Protein AF-A0A0F8YQ35-F1 (afdb_monomer_lite)

Foldseek 3Di:
DDDPDPDPCVPDPDDPVVCPPPPDPPPCQAPEDEDELVVVPPPPPLLVVLQVQAQCRSVVHDHEYEYEPPLVVCVVPVDDDDLVSSLSSVVSNVHDPRYAYEFNFNADEPPDDPVVQLVRLLVQLVSLVVSCVVCVVRNLRYAGEQDDLALVSRVSNCPNDDQRQEHEHDNLLCVPPPPCVVSNVSVLVSVLVVCVVDVSCVSHAYAYEAQDQLASVVVCVVSVHDHYDHPVVVVLVQQCWDGDRVDGIHHPDPDFDDDPPDGDHPPPVVD

InterPro domains:
  IPR036511 Queuine tRNA-ribosyltransferase-like [G3DSA:3.20.20.105] (16-268)
  IPR036511 Queuine tRNA-ribosyltransferase-like [SSF51713] (23-249)

Radius of gyration: 20.24 Å; chains: 1; bounding box: 56×45×51 Å

Secondary structure (DSSP, 8-state):
-------GGGTS---TTGGGS-S----GGGS-EEEEGGGTTT-HHHHHHHHHHHHHHHHT--S-EEEE--HHHHHHH-----HHHHHHHHHHHT--TT-EEEP---PPPTTS-HHHHHHHHHHHHHHHHHHHHH-TTTGGGEE-EE--SSHHHHHHHHTT--S-SEEEE--GGGGGSTT-HHHHHHHHHHHHHHHHH-GGGGG-EEEETT--SHHHHHHHHHTT--EE--SHHHHHHHTTEEE-TTS-EEE----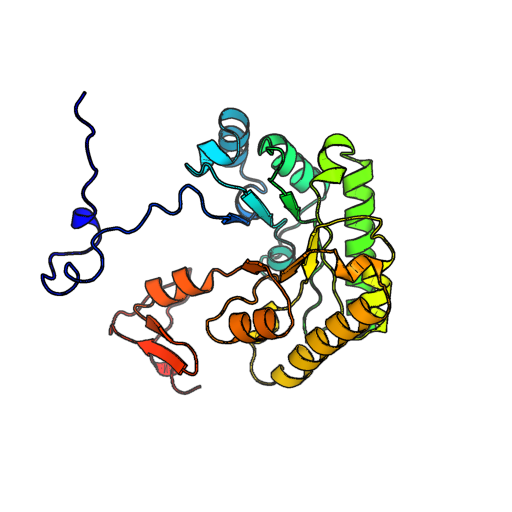--EETTEE--GGGTT-

Structure (mmCIF, N/CA/C/O backbone):
data_AF-A0A0F8YQ35-F1
#
_entry.id   AF-A0A0F8YQ35-F1
#
loop_
_atom_site.group_PDB
_atom_site.id
_atom_site.type_symbol
_atom_site.label_atom_id
_atom_site.label_alt_id
_atom_site.label_comp_id
_atom_site.label_asym_id
_atom_site.label_entity_id
_atom_site.label_seq_id
_atom_site.pdbx_PDB_ins_code
_atom_site.Cartn_x
_atom_site.Cartn_y
_atom_site.Cartn_z
_atom_site.occupancy
_atom_site.B_iso_or_equiv
_atom_site.auth_seq_id
_atom_site.auth_comp_id
_atom_site.auth_asym_id
_atom_site.auth_atom_id
_atom_site.pdbx_PDB_model_num
ATOM 1 N N . MET A 1 1 ? -38.154 -23.517 0.811 1.00 36.31 1 MET A N 1
ATOM 2 C CA . MET A 1 1 ? -36.699 -23.561 0.563 1.00 36.31 1 MET A CA 1
ATOM 3 C C . MET A 1 1 ? -36.480 -23.986 -0.875 1.00 36.31 1 MET A C 1
ATOM 5 O O . MET A 1 1 ? -36.621 -25.159 -1.178 1.00 36.31 1 MET A O 1
ATOM 9 N N . VAL A 1 2 ? -36.238 -23.019 -1.758 1.00 27.52 2 VAL A N 1
ATOM 10 C CA . VAL A 1 2 ? -35.756 -23.240 -3.126 1.00 27.52 2 VAL A CA 1
ATOM 11 C C . VAL A 1 2 ? -34.751 -22.117 -3.357 1.00 27.52 2 VAL A C 1
ATOM 13 O O . VAL A 1 2 ? -35.142 -20.958 -3.465 1.00 27.52 2 VAL A O 1
ATOM 16 N N . GLU A 1 3 ? -33.461 -22.439 -3.307 1.00 32.38 3 GLU A N 1
ATOM 17 C CA . GLU A 1 3 ? -32.400 -21.499 -3.667 1.00 32.38 3 GLU A CA 1
ATOM 18 C C . GLU A 1 3 ? -32.444 -21.275 -5.178 1.00 32.38 3 GLU A C 1
ATOM 20 O O . GLU A 1 3 ? -32.204 -22.181 -5.979 1.00 32.38 3 GLU A O 1
ATOM 25 N N . SER A 1 4 ? -32.782 -20.050 -5.576 1.00 33.59 4 SER A N 1
ATOM 26 C CA . SER A 1 4 ? -32.651 -19.593 -6.951 1.00 33.59 4 SER A CA 1
ATOM 27 C C . SER A 1 4 ? -31.165 -19.416 -7.267 1.00 33.59 4 SER A C 1
ATOM 29 O O . SER A 1 4 ? -30.566 -18.387 -6.950 1.00 33.59 4 SER A O 1
ATOM 31 N N . SER A 1 5 ? -30.564 -20.431 -7.883 1.00 34.97 5 SER A N 1
ATOM 32 C CA . SER A 1 5 ? -29.270 -20.295 -8.545 1.00 34.97 5 SER A CA 1
ATOM 33 C C . SER A 1 5 ? -29.429 -19.369 -9.751 1.00 34.97 5 SER A C 1
ATOM 35 O O . SER A 1 5 ? -30.051 -19.712 -10.757 1.00 34.97 5 SER A O 1
ATOM 37 N N . THR A 1 6 ? -28.888 -18.159 -9.653 1.00 36.19 6 THR A N 1
ATOM 38 C CA . THR A 1 6 ? -28.752 -17.267 -10.805 1.00 36.19 6 THR A CA 1
ATOM 39 C C . THR A 1 6 ? -27.760 -17.919 -11.769 1.00 36.19 6 THR A C 1
ATOM 41 O O . THR A 1 6 ? -26.567 -18.022 -11.479 1.00 36.19 6 THR A O 1
ATOM 44 N N . ARG A 1 7 ? -28.266 -18.451 -12.885 1.00 37.53 7 ARG A N 1
ATOM 45 C CA . ARG A 1 7 ? -27.468 -19.157 -13.893 1.00 37.53 7 ARG A CA 1
ATOM 46 C C . ARG A 1 7 ? -26.511 -18.176 -14.577 1.00 37.53 7 ARG A C 1
ATOM 48 O O . ARG A 1 7 ? -26.931 -17.198 -15.181 1.00 37.53 7 ARG A O 1
ATOM 55 N N . ILE A 1 8 ? -25.219 -18.500 -14.551 1.00 36.81 8 ILE A N 1
ATOM 56 C CA . ILE A 1 8 ? -24.120 -17.805 -15.256 1.00 36.81 8 ILE A CA 1
ATOM 57 C C . ILE A 1 8 ? -24.295 -17.791 -16.796 1.00 36.81 8 ILE A C 1
ATOM 59 O O . ILE A 1 8 ? -23.567 -17.091 -17.500 1.00 36.81 8 ILE A O 1
ATOM 63 N N . SER A 1 9 ? -25.298 -18.496 -17.330 1.00 32.56 9 SER A N 1
ATOM 64 C CA . SER A 1 9 ? -25.619 -18.545 -18.762 1.00 32.56 9 SER A CA 1
ATOM 65 C C . SER A 1 9 ? -26.003 -17.192 -19.376 1.00 32.56 9 SER A C 1
ATOM 67 O O . SER A 1 9 ? -25.986 -17.063 -20.592 1.00 32.56 9 SER A O 1
ATOM 69 N N . GLU A 1 10 ? -26.319 -16.168 -18.577 1.00 36.50 10 GLU A N 1
ATOM 70 C CA . GLU A 1 10 ? -26.652 -14.835 -19.108 1.00 36.50 10 GLU A CA 1
ATOM 71 C C . GLU A 1 10 ? -25.421 -13.974 -19.460 1.00 36.50 10 GLU A C 1
ATOM 73 O O . GLU A 1 10 ? -25.563 -12.962 -20.144 1.00 36.50 10 GLU A O 1
ATOM 78 N N . VAL A 1 11 ? -24.204 -14.363 -19.049 1.00 39.34 11 VAL A N 1
ATOM 79 C CA . VAL A 1 11 ? -22.980 -13.555 -19.271 1.00 39.34 11 VAL A CA 1
ATOM 80 C C . VAL A 1 11 ? -22.048 -14.153 -20.331 1.00 39.34 11 VAL A C 1
ATOM 82 O O . VAL A 1 11 ? -21.336 -13.418 -21.017 1.00 39.34 11 VAL A O 1
ATOM 85 N N . PHE A 1 12 ? -22.062 -15.472 -20.519 1.00 33.00 12 PHE A N 1
ATOM 86 C CA . PHE A 1 12 ? -21.185 -16.165 -21.462 1.00 33.00 12 PHE A CA 1
ATOM 87 C C . PHE A 1 12 ? -22.032 -17.083 -22.340 1.00 33.00 12 PHE A C 1
ATOM 89 O O . PHE A 1 12 ? -22.467 -18.137 -21.890 1.00 33.00 12 PHE A O 1
ATOM 96 N N . GLY A 1 13 ? -22.300 -16.636 -23.571 1.00 31.80 13 GLY A N 1
ATOM 97 C CA . GLY A 1 13 ? -23.128 -17.358 -24.536 1.00 31.80 13 GLY A CA 1
ATOM 98 C C . GLY A 1 13 ? -22.705 -18.816 -24.730 1.00 31.80 13 GLY A C 1
ATOM 99 O O . GLY A 1 13 ? -21.531 -19.163 -24.580 1.00 31.80 13 GLY A O 1
ATOM 100 N N . ASP A 1 14 ? -23.694 -19.643 -25.065 1.00 32.44 14 ASP A N 1
ATOM 101 C CA . ASP A 1 14 ? -23.619 -21.098 -25.169 1.00 32.44 14 ASP A CA 1
ATOM 102 C C . ASP A 1 14 ? -22.479 -21.572 -26.080 1.00 32.44 14 ASP A C 1
ATOM 104 O O . ASP A 1 14 ? -22.628 -21.700 -27.294 1.00 32.44 14 ASP A O 1
ATOM 108 N N . ASN A 1 15 ? -21.325 -21.877 -25.487 1.00 35.41 15 ASN A N 1
ATOM 109 C CA . ASN A 1 15 ? -20.258 -22.599 -26.164 1.00 35.41 15 ASN A CA 1
ATOM 110 C C . ASN A 1 15 ? -19.997 -23.897 -25.396 1.00 35.41 15 ASN A C 1
ATOM 112 O O . ASN A 1 15 ? -19.392 -23.911 -24.326 1.00 35.41 15 ASN A O 1
ATOM 116 N N . LEU A 1 16 ? -20.505 -25.008 -25.934 1.00 33.66 16 LEU A N 1
ATOM 117 C CA . LEU A 1 16 ? -20.556 -26.328 -25.286 1.00 33.66 16 LEU A CA 1
ATOM 118 C C . LEU A 1 16 ? -19.176 -26.914 -24.916 1.00 33.66 16 LEU A C 1
ATOM 120 O O . LEU A 1 16 ? -19.104 -27.894 -24.175 1.00 33.66 16 LEU A O 1
ATOM 124 N N . THR A 1 17 ? -18.076 -26.315 -25.377 1.00 35.06 17 THR A N 1
ATOM 125 C CA . THR A 1 17 ? -16.700 -26.733 -25.071 1.00 35.06 17 THR A CA 1
ATOM 126 C C . THR A 1 17 ? -16.115 -26.109 -23.797 1.00 35.06 17 THR A C 1
ATOM 128 O O . THR A 1 17 ? -15.206 -26.707 -23.219 1.00 35.06 17 THR A O 1
ATOM 131 N N . SER A 1 18 ? -16.639 -24.985 -23.285 1.00 35.59 18 SER A N 1
ATOM 132 C CA . SER A 1 18 ? -16.136 -24.345 -22.049 1.00 35.59 18 SER A CA 1
ATOM 133 C C . SER A 1 18 ? -16.658 -25.002 -20.760 1.00 35.59 18 SER A C 1
ATOM 135 O O . SER A 1 18 ? -15.998 -24.960 -19.722 1.00 35.59 18 SER A O 1
ATOM 137 N N . ASN A 1 19 ? -17.797 -25.697 -20.834 1.00 34.75 19 ASN A N 1
ATOM 138 C CA . ASN A 1 19 ? -18.482 -26.293 -19.679 1.00 34.75 19 ASN A CA 1
ATOM 139 C C . ASN A 1 19 ? -17.860 -27.608 -19.160 1.00 34.75 19 ASN A C 1
ATOM 141 O O . ASN A 1 19 ? -18.350 -28.180 -18.184 1.00 34.75 19 ASN A O 1
ATOM 145 N N . ARG A 1 20 ? -16.788 -28.124 -19.784 1.00 34.91 20 ARG A N 1
ATOM 146 C CA . ARG A 1 20 ? -16.112 -29.353 -19.318 1.00 34.91 20 ARG A CA 1
ATOM 147 C C . ARG A 1 20 ? -15.052 -29.125 -18.238 1.00 34.91 20 ARG A C 1
ATOM 149 O O . ARG A 1 20 ? -14.807 -30.056 -17.478 1.00 34.91 20 ARG A O 1
ATOM 156 N N . PHE A 1 21 ? -14.471 -27.928 -18.132 1.00 37.25 21 PHE A N 1
ATOM 157 C CA . PHE A 1 21 ? -13.338 -27.658 -17.226 1.00 37.25 21 PHE A CA 1
ATOM 158 C C . PHE A 1 21 ? -13.683 -26.814 -15.998 1.00 37.25 21 PHE A C 1
ATOM 160 O O . PHE A 1 21 ? -12.846 -26.629 -15.121 1.00 37.25 21 PHE A O 1
ATOM 167 N N . ILE A 1 22 ? -14.911 -26.312 -15.914 1.00 42.69 22 ILE A N 1
ATOM 168 C CA . ILE A 1 22 ? -15.323 -25.375 -14.875 1.00 42.69 22 ILE A CA 1
ATOM 169 C C . ILE A 1 22 ? -16.643 -25.879 -14.294 1.00 42.69 22 ILE A C 1
ATOM 171 O O . ILE A 1 22 ? -17.713 -25.376 -14.619 1.00 42.69 22 ILE A O 1
ATOM 175 N N . LYS A 1 23 ? 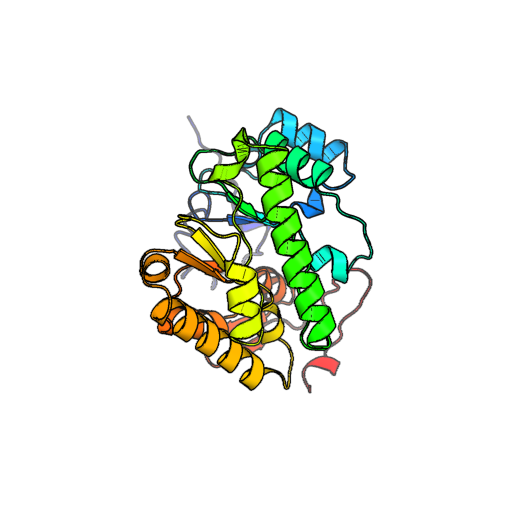-16.582 -26.950 -13.500 1.00 35.41 23 LYS A N 1
ATOM 176 C CA . LYS A 1 23 ? -17.780 -27.484 -12.835 1.00 35.41 23 LYS A CA 1
ATOM 177 C C . LYS A 1 23 ? -18.008 -26.900 -11.445 1.00 35.41 23 LYS A C 1
ATOM 179 O O . LYS A 1 23 ? -19.154 -26.824 -11.038 1.00 35.41 23 LYS A O 1
ATOM 184 N N . ASP A 1 24 ? -16.967 -26.359 -10.813 1.00 40.12 24 ASP A N 1
ATOM 185 C CA . ASP A 1 24 ? -17.058 -25.736 -9.494 1.00 40.12 24 ASP A CA 1
ATOM 186 C C . ASP A 1 24 ? -16.118 -24.522 -9.404 1.00 40.12 24 ASP A C 1
ATOM 188 O O . ASP A 1 24 ? -15.032 -24.600 -8.825 1.00 40.12 24 ASP A O 1
ATOM 192 N N . ILE A 1 25 ? -16.503 -23.366 -9.971 1.00 44.50 25 ILE A N 1
ATOM 193 C CA . ILE A 1 25 ? -15.889 -22.108 -9.509 1.00 44.50 25 ILE A CA 1
ATOM 194 C C . ILE A 1 25 ? -16.401 -21.918 -8.093 1.00 44.50 25 ILE A C 1
ATOM 196 O O . ILE A 1 25 ? -17.539 -21.485 -7.897 1.00 44.50 25 ILE A O 1
ATOM 200 N N . LYS A 1 26 ? -15.567 -22.241 -7.102 1.00 48.25 26 LYS A N 1
ATOM 201 C CA . LYS A 1 26 ? -15.826 -21.797 -5.737 1.00 48.25 26 LYS A CA 1
ATOM 202 C C . LYS A 1 26 ? -16.050 -20.287 -5.799 1.00 48.25 26 LYS A C 1
ATOM 204 O O . LYS A 1 26 ? -15.185 -19.581 -6.325 1.00 48.25 26 LYS A O 1
ATOM 209 N N . PRO A 1 27 ? -17.192 -19.770 -5.323 1.00 57.16 27 PRO A N 1
ATOM 210 C CA . PRO A 1 27 ? -17.381 -18.335 -5.285 1.00 57.16 27 PRO A CA 1
ATOM 211 C C . PRO A 1 27 ? -16.223 -17.743 -4.479 1.00 57.16 27 PRO A C 1
ATOM 213 O O . PRO A 1 27 ? -15.966 -18.181 -3.359 1.00 57.16 27 PRO A O 1
ATOM 216 N N . PHE A 1 28 ? -15.544 -16.730 -5.022 1.00 62.38 28 PHE A N 1
ATOM 217 C CA . PHE A 1 28 ? -14.441 -16.011 -4.364 1.00 62.38 28 PHE A CA 1
ATOM 218 C C . PHE A 1 28 ? -14.892 -15.266 -3.079 1.00 62.38 28 PHE A C 1
ATOM 220 O O . PHE A 1 28 ? -14.214 -14.372 -2.586 1.00 62.38 28 PHE A O 1
ATOM 227 N N . LYS A 1 29 ? -16.052 -15.603 -2.500 1.00 60.88 29 LYS A N 1
ATOM 228 C CA . LYS A 1 29 ? -16.682 -14.954 -1.342 1.00 60.88 29 LYS A CA 1
ATOM 229 C C . LYS A 1 29 ? -15.870 -15.058 -0.048 1.00 60.88 29 LYS A C 1
ATOM 231 O O . LYS A 1 29 ? -16.172 -14.316 0.890 1.00 60.88 29 LYS A O 1
ATOM 236 N N . HIS A 1 30 ? -14.871 -15.939 -0.005 1.00 64.69 30 HIS A N 1
ATOM 237 C CA . HIS A 1 30 ? -14.029 -16.201 1.167 1.00 64.69 30 HIS A CA 1
ATOM 238 C C . HIS A 1 30 ? -12.539 -15.884 0.947 1.00 64.69 30 HIS A C 1
ATOM 240 O O . HIS A 1 30 ? -11.751 -16.054 1.872 1.00 64.69 30 HIS A O 1
ATOM 246 N N . GLU A 1 31 ? -12.158 -15.437 -0.251 1.00 76.44 31 GLU A N 1
ATOM 247 C CA . GLU A 1 31 ? -10.769 -15.096 -0.596 1.00 76.44 31 GLU A CA 1
ATOM 248 C C . GLU A 1 31 ? -10.376 -13.707 -0.076 1.00 76.44 31 GLU A C 1
ATOM 250 O O . GLU A 1 31 ? -11.238 -12.912 0.267 1.00 76.44 31 GLU A O 1
ATOM 255 N N . ASN A 1 32 ? -9.088 -13.369 -0.040 1.00 81.81 32 ASN A N 1
ATOM 256 C CA . ASN A 1 32 ? -8.665 -12.018 0.349 1.00 81.81 32 ASN A CA 1
ATOM 257 C C . ASN A 1 32 ? -8.854 -11.038 -0.819 1.00 81.81 32 ASN A C 1
ATOM 259 O O . ASN A 1 32 ? -8.363 -11.294 -1.920 1.00 81.81 32 ASN A O 1
ATOM 263 N N . PHE A 1 33 ? -9.503 -9.894 -0.586 1.00 85.44 33 PHE A N 1
ATOM 264 C CA . PHE A 1 33 ? -9.675 -8.854 -1.607 1.00 85.44 33 PHE A CA 1
ATOM 265 C C . PHE A 1 33 ? -9.037 -7.531 -1.212 1.00 85.44 33 PHE A C 1
ATOM 267 O O . PHE A 1 33 ? -9.144 -7.089 -0.071 1.00 85.44 33 PHE A O 1
ATOM 274 N N . ILE A 1 34 ? -8.462 -6.851 -2.205 1.00 89.75 34 ILE A N 1
ATOM 275 C CA . ILE A 1 34 ? -8.107 -5.439 -2.105 1.00 89.75 34 ILE A CA 1
ATOM 276 C C . ILE A 1 34 ? -9.113 -4.589 -2.889 1.00 89.75 34 ILE A C 1
ATOM 278 O O . ILE A 1 34 ? -9.467 -4.908 -4.030 1.00 89.75 34 ILE A O 1
ATOM 282 N N . PHE A 1 35 ? -9.569 -3.492 -2.293 1.00 89.50 35 PHE A N 1
ATOM 283 C CA . PHE A 1 35 ? -10.388 -2.478 -2.957 1.00 89.50 35 PHE A CA 1
ATOM 284 C C . PHE A 1 35 ? -9.731 -1.110 -2.830 1.00 89.50 35 PHE A C 1
ATOM 286 O O . PHE A 1 35 ? -8.997 -0.848 -1.884 1.00 89.50 35 PHE A O 1
ATOM 293 N N . SER A 1 36 ? -10.002 -0.216 -3.778 1.00 89.94 36 SER A N 1
ATOM 294 C CA . SER A 1 36 ? -9.451 1.135 -3.729 1.00 89.94 36 SER A CA 1
ATOM 295 C C . SER A 1 36 ? -10.407 2.081 -3.014 1.00 89.94 36 SER A C 1
ATOM 297 O O . SER A 1 36 ? -11.547 2.273 -3.438 1.00 89.94 36 SER A O 1
ATOM 299 N N . SER A 1 37 ? -9.917 2.748 -1.978 1.00 90.94 37 SER A N 1
ATOM 300 C CA . SER A 1 37 ? -10.625 3.821 -1.276 1.00 90.94 37 SER A CA 1
ATOM 301 C C . SER A 1 37 ? -10.935 4.989 -2.200 1.00 90.94 37 SER A C 1
ATOM 303 O O . SER A 1 37 ? -11.934 5.675 -1.999 1.00 90.94 37 SER A O 1
ATOM 305 N N . ALA A 1 38 ? -10.130 5.169 -3.257 1.00 86.56 38 ALA A N 1
ATOM 306 C CA . ALA A 1 38 ? -10.301 6.185 -4.293 1.00 86.56 38 ALA A CA 1
ATOM 307 C C . ALA A 1 38 ? -11.731 6.241 -4.868 1.00 86.56 38 ALA A C 1
ATOM 309 O O . ALA A 1 38 ? -12.200 7.307 -5.272 1.00 86.56 38 ALA A O 1
ATOM 310 N N . ASP A 1 39 ? -12.439 5.106 -4.873 1.00 86.00 39 ASP A N 1
ATOM 311 C CA . ASP A 1 39 ? -13.827 5.008 -5.321 1.00 86.00 39 ASP A CA 1
ATOM 312 C C . ASP A 1 39 ? -14.822 5.766 -4.430 1.00 86.00 39 ASP A C 1
ATOM 314 O O . ASP A 1 39 ? -15.910 6.109 -4.898 1.00 86.00 39 ASP A O 1
ATOM 318 N N . PHE A 1 40 ? -14.479 6.051 -3.177 1.00 90.62 40 PHE A N 1
ATOM 319 C CA . PHE A 1 40 ? -15.354 6.720 -2.214 1.00 90.62 40 PHE A CA 1
ATOM 320 C C . PHE A 1 40 ? -15.066 8.217 -2.069 1.00 90.62 40 PHE A C 1
ATOM 322 O O . PHE A 1 40 ? -15.963 8.963 -1.665 1.00 90.62 40 PHE A O 1
ATOM 329 N N . TYR A 1 41 ? -13.868 8.682 -2.445 1.00 88.94 41 TYR A N 1
ATOM 330 C CA . TYR A 1 41 ? -13.499 10.096 -2.317 1.00 88.94 41 TYR A CA 1
ATOM 331 C C . TYR A 1 41 ? -14.501 10.985 -3.050 1.00 88.94 41 TYR A C 1
ATOM 333 O O . TYR A 1 41 ? -14.866 10.733 -4.208 1.00 88.94 41 TYR A O 1
ATOM 341 N N . GLY A 1 42 ? -14.958 12.039 -2.374 1.00 85.88 42 GLY A N 1
ATOM 342 C CA . GLY A 1 42 ? -15.958 13.014 -2.822 1.00 85.88 42 GLY A CA 1
ATOM 343 C C . GLY A 1 42 ? -17.328 12.454 -3.229 1.00 85.88 42 GLY A C 1
ATOM 344 O O . GLY A 1 42 ? -18.193 13.223 -3.643 1.00 85.88 42 GLY A O 1
ATOM 345 N N . SER A 1 43 ? -17.572 11.144 -3.119 1.00 90.62 43 SER A N 1
ATOM 346 C CA . SER A 1 43 ? -18.853 10.539 -3.483 1.00 90.62 43 SER A CA 1
ATOM 347 C C . SER A 1 43 ? -19.742 10.377 -2.253 1.00 90.62 43 SER A C 1
ATOM 349 O O . SER A 1 43 ? -19.750 9.325 -1.614 1.00 90.62 43 SER A O 1
ATOM 351 N N . LYS A 1 44 ? -20.554 11.400 -1.948 1.00 93.94 44 LYS A N 1
ATOM 352 C CA . LYS A 1 44 ? -21.538 11.348 -0.844 1.00 93.94 44 LYS A CA 1
ATOM 353 C C . LYS A 1 44 ? -22.436 10.111 -0.929 1.00 93.94 44 LYS A C 1
ATOM 355 O O . LYS A 1 44 ? -22.674 9.446 0.069 1.00 93.94 44 LYS A O 1
ATOM 360 N N . TYR A 1 45 ? -22.883 9.758 -2.135 1.00 95.06 45 TYR A N 1
ATOM 361 C CA . TYR A 1 45 ? -23.709 8.572 -2.363 1.00 95.06 45 TYR A CA 1
ATOM 362 C C . TYR A 1 45 ? -23.005 7.269 -1.961 1.00 95.06 45 TYR A C 1
ATOM 364 O O . TYR A 1 45 ? -23.577 6.461 -1.226 1.00 95.06 45 TYR A O 1
ATOM 372 N N . ARG A 1 46 ? -21.764 7.055 -2.424 1.00 93.69 46 ARG A N 1
ATOM 373 C CA . ARG A 1 46 ? -21.010 5.833 -2.104 1.00 93.69 46 ARG A CA 1
ATOM 374 C C . ARG A 1 46 ? -20.639 5.790 -0.623 1.00 93.69 46 ARG A C 1
ATOM 376 O O . ARG A 1 46 ? -20.797 4.736 -0.017 1.00 93.69 46 ARG A O 1
ATOM 383 N N . LYS A 1 47 ? -20.254 6.924 -0.025 1.00 95.69 47 LYS A N 1
ATOM 384 C CA . LYS A 1 47 ? -20.011 7.042 1.424 1.00 95.69 47 LYS A CA 1
ATOM 385 C C . LYS A 1 47 ? -21.260 6.722 2.247 1.00 95.69 47 LYS A C 1
ATOM 387 O O . LYS A 1 47 ? -21.170 5.935 3.179 1.00 95.69 47 LYS A O 1
ATOM 392 N N . ASN A 1 48 ? -22.436 7.221 1.864 1.00 96.81 48 ASN A N 1
ATOM 393 C CA . ASN A 1 48 ? -23.694 6.903 2.550 1.00 96.81 48 ASN A CA 1
ATOM 394 C C . ASN A 1 48 ? -24.042 5.412 2.459 1.00 96.81 48 ASN A C 1
ATOM 396 O O . ASN A 1 48 ? -24.461 4.809 3.446 1.00 96.81 48 ASN A O 1
ATOM 400 N N . LYS A 1 49 ? -23.834 4.787 1.293 1.00 96.31 49 LYS A N 1
ATOM 401 C CA . LYS A 1 49 ? -23.995 3.334 1.154 1.00 96.31 49 LYS A CA 1
ATOM 402 C C . LYS A 1 49 ? -23.004 2.562 2.023 1.00 96.31 49 LYS A C 1
ATOM 404 O O . LYS A 1 49 ? -23.399 1.578 2.643 1.00 96.31 49 LYS A O 1
ATOM 409 N N . LEU A 1 50 ? -21.747 3.003 2.068 1.00 95.94 50 LEU A N 1
ATOM 410 C CA . LEU A 1 50 ? -20.710 2.399 2.899 1.00 95.94 50 LEU A CA 1
ATOM 411 C C . LEU A 1 50 ? -21.062 2.529 4.389 1.00 95.94 50 LEU A C 1
ATOM 413 O O . LEU A 1 50 ? -21.050 1.528 5.090 1.00 95.94 50 LEU A O 1
ATOM 417 N N . LEU A 1 51 ? -21.511 3.704 4.842 1.00 97.06 51 LEU A N 1
ATOM 418 C CA . LEU A 1 51 ? -21.996 3.946 6.205 1.00 97.06 51 LEU A CA 1
ATOM 419 C C . LEU A 1 51 ? -23.108 2.965 6.604 1.00 97.06 51 LEU A C 1
ATOM 421 O O . LEU A 1 51 ? -23.060 2.354 7.674 1.00 97.06 51 LEU A O 1
ATOM 425 N N . GLN A 1 52 ? -24.113 2.800 5.739 1.00 96.75 52 GLN A N 1
ATOM 426 C CA . GLN A 1 52 ? -25.256 1.924 6.003 1.00 96.75 52 GLN A CA 1
ATOM 427 C C . GLN A 1 52 ? -24.845 0.450 6.056 1.00 96.75 52 GLN A C 1
ATOM 429 O O . GLN A 1 52 ? -25.276 -0.278 6.947 1.00 96.75 52 GLN A O 1
ATOM 434 N N . LYS A 1 53 ? -24.004 0.008 5.116 1.00 95.88 53 LYS A N 1
ATOM 435 C CA . LYS A 1 53 ? -23.737 -1.416 4.884 1.00 95.88 53 LYS A CA 1
ATOM 436 C C . LYS A 1 53 ? -22.466 -1.946 5.557 1.00 95.88 53 LYS A C 1
ATOM 438 O O . LYS A 1 53 ? -22.423 -3.126 5.900 1.00 95.88 53 LYS A O 1
ATOM 443 N N . GLY A 1 54 ? -21.448 -1.110 5.748 1.00 96.44 54 GLY A N 1
ATOM 444 C CA . GLY A 1 54 ? -20.057 -1.546 5.921 1.00 96.44 54 GLY A CA 1
ATOM 445 C C . GLY A 1 54 ? -19.473 -2.113 4.620 1.00 96.44 54 GLY A C 1
ATOM 446 O O . GLY A 1 54 ? -20.206 -2.385 3.663 1.00 96.44 54 GLY A O 1
ATOM 447 N N . ILE A 1 55 ? -18.153 -2.304 4.562 1.00 94.94 55 ILE A N 1
ATOM 448 C CA . ILE A 1 55 ? -17.461 -2.690 3.321 1.00 94.94 55 ILE A CA 1
ATOM 449 C C . ILE A 1 55 ? -17.864 -4.085 2.828 1.00 94.94 55 ILE A C 1
ATOM 451 O O . ILE A 1 55 ? -18.173 -4.246 1.651 1.00 94.94 55 ILE A O 1
ATOM 455 N N . HIS A 1 56 ? -17.982 -5.064 3.727 1.00 93.50 56 HIS A N 1
ATOM 456 C CA . HIS A 1 56 ? -18.353 -6.442 3.384 1.00 93.50 56 HIS A CA 1
ATOM 457 C C . HIS A 1 56 ? -19.710 -6.549 2.685 1.00 93.50 56 HIS A C 1
ATOM 459 O O . HIS A 1 56 ? -19.816 -7.161 1.627 1.00 93.50 56 HIS A O 1
ATOM 465 N N . ASN A 1 57 ? -20.750 -5.917 3.237 1.00 93.62 57 ASN A N 1
ATOM 466 C CA . ASN A 1 57 ? -22.086 -5.947 2.635 1.00 93.62 57 ASN A CA 1
ATOM 467 C C . ASN A 1 57 ? -22.197 -4.998 1.433 1.00 93.62 57 ASN A C 1
ATOM 469 O O . ASN A 1 57 ? -23.096 -5.148 0.605 1.00 93.62 57 ASN A O 1
ATOM 473 N N . TYR A 1 58 ? -21.324 -3.989 1.340 1.00 92.94 58 TYR A N 1
ATOM 474 C CA . TYR A 1 58 ? -21.243 -3.130 0.162 1.00 92.94 58 TYR A CA 1
ATOM 475 C C . TYR A 1 58 ? -20.746 -3.913 -1.064 1.00 92.94 58 TYR A C 1
ATOM 477 O O . TYR A 1 58 ? -21.273 -3.693 -2.154 1.00 92.94 58 TYR A O 1
ATOM 485 N N . VAL A 1 59 ? -19.796 -4.840 -0.883 1.00 88.75 59 VAL A N 1
ATOM 486 C CA . VAL A 1 59 ? -19.195 -5.644 -1.968 1.00 88.75 59 VAL A CA 1
ATOM 487 C C . VAL A 1 59 ? -19.653 -7.115 -2.014 1.00 88.75 59 VAL A C 1
ATOM 489 O O . VAL A 1 59 ? -19.114 -7.875 -2.810 1.00 88.75 59 VAL A O 1
ATOM 492 N N . ASP A 1 60 ? -20.631 -7.518 -1.191 1.00 88.38 60 ASP A N 1
ATOM 493 C CA . ASP A 1 60 ? -21.096 -8.916 -1.030 1.00 88.38 60 ASP A CA 1
ATOM 494 C C . ASP A 1 60 ? -19.943 -9.919 -0.806 1.00 88.38 60 ASP A C 1
ATOM 496 O O . ASP A 1 60 ? -19.795 -10.923 -1.507 1.00 88.38 60 ASP A O 1
ATOM 500 N N . HIS A 1 61 ? -19.084 -9.623 0.173 1.00 86.50 61 HIS A N 1
ATOM 501 C CA . HIS A 1 61 ? -17.891 -10.416 0.460 1.00 86.50 61 HIS A CA 1
ATOM 502 C C . HIS A 1 61 ? -17.719 -10.693 1.954 1.00 86.50 61 HIS A C 1
ATOM 504 O O . HIS A 1 61 ? -17.843 -9.796 2.789 1.00 86.50 61 HIS A O 1
ATOM 510 N N . SER A 1 62 ? -17.393 -11.939 2.298 1.00 88.81 62 SER A N 1
ATOM 511 C CA . SER A 1 62 ? -17.324 -12.398 3.692 1.00 88.81 62 SER A CA 1
ATOM 512 C C . SER A 1 62 ? -15.903 -12.591 4.226 1.00 88.81 62 SER A C 1
ATOM 514 O O . SER A 1 62 ? -15.729 -12.562 5.445 1.00 88.81 62 SER A O 1
ATOM 516 N N . GLY A 1 63 ? -14.918 -12.760 3.338 1.00 89.44 63 GLY A N 1
ATOM 517 C CA . GLY A 1 63 ? -13.500 -12.879 3.676 1.00 89.44 63 GLY A CA 1
ATOM 518 C C . GLY A 1 63 ? -12.836 -11.534 4.000 1.00 89.44 63 GLY A C 1
ATOM 519 O O . GLY A 1 63 ? -13.514 -10.503 3.992 1.00 89.44 63 GLY A O 1
ATOM 520 N N . PRO A 1 64 ? -11.532 -11.542 4.330 1.00 92.19 64 PRO A N 1
ATOM 521 C CA . PRO A 1 64 ? -10.779 -10.343 4.696 1.00 92.19 64 PRO A CA 1
ATOM 522 C C . PRO A 1 64 ? -10.668 -9.318 3.563 1.00 92.19 64 PRO A C 1
ATOM 524 O O . PRO A 1 64 ? -10.450 -9.668 2.398 1.00 92.19 64 PRO A O 1
ATOM 527 N N . ILE A 1 65 ? -10.761 -8.038 3.925 1.00 93.44 65 ILE A N 1
ATOM 528 C CA . ILE A 1 65 ? -10.674 -6.918 2.989 1.00 93.44 65 ILE A CA 1
ATOM 529 C C . ILE A 1 65 ? -9.512 -5.993 3.343 1.00 93.44 65 ILE A C 1
ATOM 531 O O . ILE A 1 65 ? -9.382 -5.516 4.466 1.00 93.44 65 ILE A O 1
ATOM 535 N N . MET A 1 66 ? -8.709 -5.664 2.336 1.00 95.25 66 MET A N 1
ATOM 536 C CA . MET A 1 66 ? -7.757 -4.563 2.387 1.00 95.25 66 MET A CA 1
ATOM 537 C C . MET A 1 66 ? -8.293 -3.371 1.583 1.00 95.25 66 MET A C 1
ATOM 539 O O . MET A 1 66 ? -8.762 -3.533 0.456 1.00 95.25 66 MET A O 1
ATOM 543 N N . LEU A 1 67 ? -8.230 -2.163 2.137 1.00 95.25 67 LEU A N 1
ATOM 544 C CA . LEU A 1 67 ? -8.530 -0.927 1.422 1.00 95.25 67 LEU A CA 1
ATOM 545 C C . LEU A 1 67 ? -7.238 -0.182 1.098 1.00 95.25 67 LEU A C 1
ATOM 547 O O . LEU A 1 67 ? -6.596 0.370 1.985 1.00 95.25 67 LEU A O 1
ATOM 551 N N . ASP A 1 68 ? -6.878 -0.135 -0.181 1.00 92.94 68 ASP A N 1
ATOM 552 C CA . ASP A 1 68 ? -5.822 0.736 -0.693 1.00 92.94 68 ASP A CA 1
ATOM 553 C C . ASP A 1 68 ? -6.268 2.197 -0.563 1.00 92.94 68 ASP A C 1
ATOM 555 O O . ASP A 1 68 ? -7.364 2.557 -0.998 1.00 92.94 68 ASP A O 1
ATOM 559 N N . SER A 1 69 ? -5.434 3.056 0.017 1.00 90.94 69 SER A N 1
ATOM 560 C CA . SER A 1 69 ? -5.703 4.492 0.155 1.00 90.94 69 SER A CA 1
ATOM 561 C C . SER A 1 69 ? -5.827 5.193 -1.200 1.00 90.94 69 SER A C 1
ATOM 563 O O . SER A 1 69 ? -6.490 6.221 -1.322 1.00 90.94 69 SER A O 1
ATOM 565 N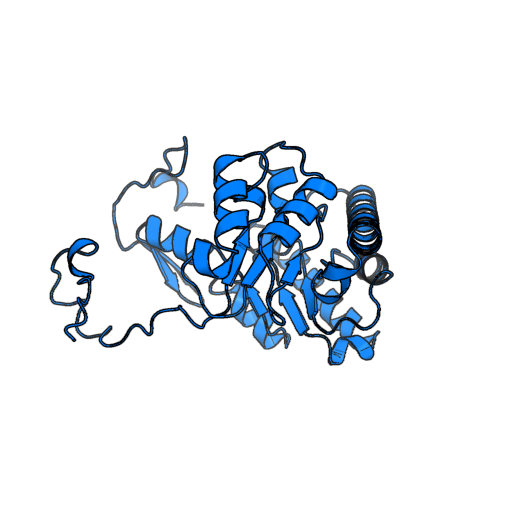 N . GLY A 1 70 ? -5.236 4.613 -2.248 1.00 81.31 70 GLY A N 1
ATOM 566 C CA . GLY A 1 70 ? -5.203 5.191 -3.580 1.00 81.31 70 GLY A CA 1
ATOM 567 C C . GLY A 1 70 ? -4.043 6.163 -3.781 1.00 81.31 70 GLY A C 1
ATOM 568 O O . GLY A 1 70 ? -4.131 7.003 -4.675 1.00 81.31 70 GLY A O 1
ATOM 569 N N . GLY A 1 71 ? -2.943 6.049 -3.029 1.00 78.12 71 GLY A N 1
ATOM 570 C CA . GLY A 1 71 ? -1.749 6.888 -3.213 1.00 78.12 71 GLY A CA 1
ATOM 571 C C . GLY A 1 71 ? -1.212 6.893 -4.652 1.00 78.12 71 GLY A C 1
ATOM 572 O O . GLY A 1 71 ? -0.782 7.924 -5.167 1.00 78.12 71 GLY A O 1
ATOM 573 N N . TYR A 1 72 ? -1.361 5.788 -5.391 1.00 73.12 72 TYR A N 1
ATOM 574 C CA . TYR A 1 72 ? -1.065 5.751 -6.831 1.00 73.12 72 TYR A CA 1
ATOM 575 C C . TYR A 1 72 ? -1.990 6.652 -7.677 1.00 73.12 72 TYR A C 1
ATOM 577 O O . TYR A 1 72 ? -1.583 7.223 -8.692 1.00 73.12 72 TYR A O 1
ATOM 585 N N . GLN A 1 73 ? -3.252 6.814 -7.276 1.00 69.06 73 GLN A N 1
ATOM 586 C CA . GLN A 1 73 ? -4.215 7.660 -7.982 1.00 69.06 73 GLN A CA 1
ATOM 587 C C . GLN A 1 73 ? -3.973 9.160 -7.765 1.00 69.06 73 GLN A C 1
ATOM 589 O O . GLN A 1 73 ? -4.329 9.937 -8.653 1.00 69.06 73 GLN A O 1
ATOM 594 N N . LEU A 1 74 ? -3.290 9.564 -6.682 1.00 65.62 74 LEU A N 1
ATOM 595 C CA . LEU A 1 74 ? -2.783 10.940 -6.523 1.00 65.62 74 LEU A CA 1
ATOM 596 C C . LEU A 1 74 ? -1.908 11.349 -7.713 1.00 65.62 74 LEU A C 1
ATOM 598 O O . LEU A 1 74 ? -1.979 12.479 -8.186 1.00 65.62 74 LEU A O 1
ATOM 602 N N . ILE A 1 75 ? -1.121 10.403 -8.231 1.00 61.56 75 ILE A N 1
ATOM 603 C CA . ILE A 1 75 ? -0.188 10.621 -9.340 1.00 61.56 75 ILE A CA 1
ATOM 604 C C . ILE A 1 75 ? -0.929 10.688 -10.680 1.00 61.56 75 ILE A C 1
ATOM 606 O O . ILE A 1 75 ? -0.562 11.466 -11.555 1.00 61.56 75 ILE A O 1
ATOM 610 N N . THR A 1 76 ? -1.971 9.872 -10.862 1.00 58.38 76 THR A N 1
ATOM 611 C CA . THR A 1 76 ? -2.598 9.664 -12.181 1.00 58.38 76 THR A CA 1
ATOM 612 C C . THR A 1 76 ? -3.847 10.504 -12.437 1.00 58.38 76 THR A C 1
ATOM 614 O O . THR A 1 76 ? -4.208 10.690 -13.597 1.00 58.38 76 THR A O 1
ATOM 617 N N . LYS A 1 77 ? -4.524 11.011 -11.397 1.00 60.66 77 LYS A N 1
ATOM 618 C CA . LYS A 1 77 ? -5.818 11.709 -11.534 1.00 60.66 77 LYS A CA 1
ATOM 619 C C . LYS A 1 77 ? -5.823 13.166 -11.059 1.00 60.66 77 LYS A C 1
ATOM 621 O O . LYS A 1 77 ? -6.886 13.779 -11.095 1.00 60.66 77 LYS A O 1
ATOM 626 N N . ASN A 1 78 ? -4.679 13.710 -10.626 1.00 64.56 78 ASN A N 1
ATOM 627 C CA . ASN A 1 78 ? -4.530 15.078 -10.095 1.00 64.56 78 ASN A CA 1
ATOM 628 C C . ASN A 1 78 ? -5.654 15.476 -9.115 1.00 64.56 78 ASN A C 1
ATOM 630 O O . ASN A 1 78 ? -6.206 16.574 -9.170 1.00 64.56 78 ASN A O 1
ATOM 634 N N . ARG A 1 79 ? -6.056 14.529 -8.263 1.00 66.88 79 ARG A N 1
ATOM 635 C CA . ARG A 1 79 ? -7.142 14.706 -7.305 1.00 66.88 79 ARG A CA 1
ATOM 636 C C . ARG A 1 79 ? -6.539 14.758 -5.906 1.00 66.88 79 ARG A C 1
ATOM 638 O O . ARG A 1 79 ? -5.835 13.815 -5.559 1.00 66.88 79 ARG A O 1
ATOM 645 N N . PRO A 1 80 ? -6.794 15.806 -5.108 1.00 70.19 80 PRO A N 1
ATOM 646 C CA . PRO A 1 80 ? -6.300 15.844 -3.742 1.00 70.19 80 PRO A CA 1
ATOM 647 C C . PRO A 1 80 ? -7.052 14.802 -2.908 1.00 70.19 80 PRO A C 1
ATOM 649 O O . PRO A 1 80 ? -8.281 14.825 -2.843 1.00 70.19 80 PRO A O 1
ATOM 652 N N . PHE A 1 81 ? -6.313 13.881 -2.293 1.00 84.81 81 PHE A N 1
ATOM 653 C CA . PHE A 1 81 ? -6.811 13.027 -1.215 1.00 84.81 81 PHE A CA 1
ATOM 654 C C . PHE A 1 81 ? -6.241 13.546 0.100 1.00 84.81 81 PHE A C 1
ATOM 656 O O . PHE A 1 81 ? -5.057 13.880 0.160 1.00 84.81 81 PHE A O 1
ATOM 663 N N . SER A 1 82 ? -7.075 13.629 1.136 1.00 90.88 82 SER A N 1
ATOM 664 C CA . SER A 1 82 ? -6.645 14.038 2.474 1.00 90.88 82 SER A CA 1
ATOM 665 C C . SER A 1 82 ? -6.618 12.858 3.441 1.00 90.88 82 SER A C 1
ATOM 667 O O . SER A 1 82 ? -7.286 11.837 3.230 1.00 90.88 82 SER A O 1
ATOM 669 N N . LEU A 1 83 ? -5.849 12.999 4.521 1.00 94.50 83 LEU A N 1
ATOM 670 C CA . LEU A 1 83 ? -5.793 11.995 5.583 1.00 94.50 83 LEU A CA 1
ATOM 671 C C . LEU A 1 83 ? -7.161 11.845 6.247 1.00 94.50 83 LEU A C 1
ATOM 673 O O . LEU A 1 83 ? -7.622 10.728 6.452 1.00 94.50 83 LEU A O 1
ATOM 677 N N . GLU A 1 84 ? -7.843 12.959 6.493 1.00 95.12 84 GLU A N 1
ATOM 678 C CA . GLU A 1 84 ? -9.147 13.009 7.147 1.00 95.12 84 GLU A CA 1
ATOM 679 C C . GLU A 1 84 ? -10.205 12.264 6.331 1.00 95.12 84 GLU A C 1
ATOM 681 O O . GLU A 1 84 ? -10.960 11.469 6.887 1.00 95.12 84 GLU A O 1
ATOM 686 N N . GLU A 1 85 ? -10.228 12.457 5.009 1.00 94.69 85 GLU A N 1
ATOM 687 C CA . GLU A 1 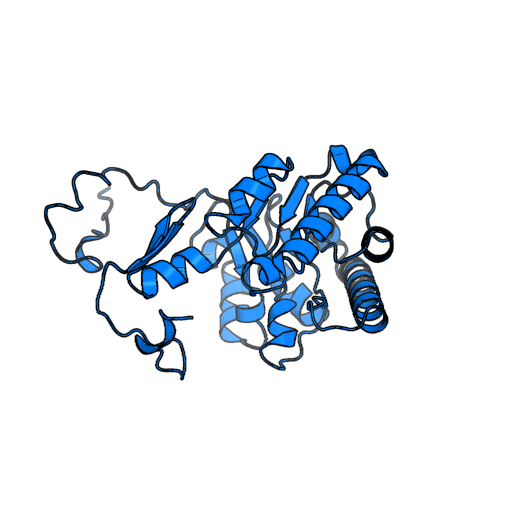85 ? -11.163 11.749 4.132 1.00 94.69 85 GLU A CA 1
ATOM 688 C C . GLU A 1 85 ? -10.829 10.253 4.037 1.00 94.69 85 GLU A C 1
ATOM 690 O O . GLU A 1 85 ? -11.731 9.417 4.020 1.00 94.69 85 GLU A O 1
ATOM 695 N N . THR A 1 86 ? -9.542 9.894 4.030 1.00 96.44 86 THR A N 1
ATOM 696 C CA . THR A 1 86 ? -9.102 8.487 4.039 1.00 96.44 86 THR A CA 1
ATOM 697 C C . THR A 1 86 ? -9.550 7.780 5.321 1.00 96.44 86 THR A C 1
ATOM 699 O O . THR A 1 86 ? -10.145 6.704 5.274 1.00 96.44 86 THR A O 1
ATOM 702 N N . ILE A 1 87 ? -9.320 8.415 6.473 1.00 97.62 87 ILE A N 1
ATOM 703 C CA . ILE A 1 87 ? -9.735 7.924 7.792 1.00 97.62 87 ILE A CA 1
ATOM 704 C C . ILE A 1 87 ? -11.258 7.819 7.874 1.00 97.62 87 ILE A C 1
ATOM 706 O O . ILE A 1 87 ? -11.775 6.819 8.370 1.00 97.62 87 ILE A O 1
ATOM 710 N N . GLU A 1 88 ? -11.990 8.819 7.374 1.00 97.62 88 GLU A N 1
ATOM 711 C CA . GLU A 1 88 ? -13.451 8.775 7.289 1.00 97.62 88 GLU A CA 1
ATOM 712 C C . GLU A 1 88 ? -13.899 7.522 6.528 1.00 97.62 88 GLU A C 1
ATOM 714 O O . GLU A 1 88 ? -14.712 6.756 7.040 1.00 97.62 88 GLU A O 1
ATOM 719 N N . ILE A 1 89 ? -13.329 7.257 5.349 1.00 97.56 89 ILE A N 1
ATOM 720 C CA . ILE A 1 89 ? -13.658 6.070 4.550 1.00 97.56 89 ILE A CA 1
ATOM 721 C C . ILE A 1 89 ? -13.389 4.780 5.340 1.00 97.56 89 ILE A C 1
ATOM 723 O O . ILE A 1 89 ? -14.239 3.890 5.335 1.00 97.56 89 ILE A O 1
ATOM 727 N N . TYR A 1 90 ? -12.270 4.683 6.063 1.00 98.00 90 TYR A N 1
ATOM 728 C CA . TYR A 1 90 ? -11.950 3.507 6.887 1.00 98.00 90 TYR A CA 1
ATOM 729 C C . TYR A 1 90 ? -12.922 3.321 8.056 1.00 98.00 90 TYR A C 1
ATOM 731 O O . TYR A 1 90 ? -13.370 2.203 8.311 1.00 98.00 90 TYR A O 1
ATOM 739 N N . ARG A 1 91 ? -13.349 4.405 8.713 1.00 97.94 91 ARG A N 1
ATOM 740 C CA . ARG A 1 91 ? -14.400 4.351 9.745 1.00 97.94 91 ARG A CA 1
ATOM 741 C C . ARG A 1 91 ? -15.728 3.876 9.162 1.00 97.94 91 ARG A C 1
ATOM 743 O O . ARG A 1 91 ? -16.371 2.984 9.715 1.00 97.94 91 ARG A O 1
ATOM 750 N N . LEU A 1 92 ? -16.124 4.432 8.016 1.00 97.88 92 LEU A N 1
ATOM 751 C CA . LEU A 1 92 ? -17.349 4.045 7.315 1.00 97.88 92 LEU A CA 1
ATOM 752 C C . LEU A 1 92 ? -17.312 2.586 6.846 1.00 97.88 92 LEU A C 1
ATOM 754 O O . LEU A 1 92 ? -18.356 1.934 6.804 1.00 97.88 92 LEU A O 1
ATOM 758 N N . ALA A 1 93 ? -16.127 2.065 6.521 1.00 97.31 93 ALA A N 1
ATOM 759 C CA . ALA A 1 93 ? -15.939 0.683 6.104 1.00 97.31 93 ALA A CA 1
ATOM 760 C C . ALA A 1 93 ? -16.293 -0.329 7.204 1.00 97.31 93 ALA A C 1
ATOM 762 O O . ALA A 1 93 ? -16.672 -1.448 6.859 1.00 97.31 93 ALA A O 1
ATOM 763 N N . LYS A 1 94 ? -16.260 0.062 8.490 1.00 96.94 94 LYS A N 1
ATOM 764 C CA . LYS A 1 94 ? -16.556 -0.814 9.641 1.00 96.94 94 LYS A CA 1
ATOM 765 C C . LYS A 1 94 ? -15.707 -2.089 9.604 1.00 96.94 94 LYS A C 1
ATOM 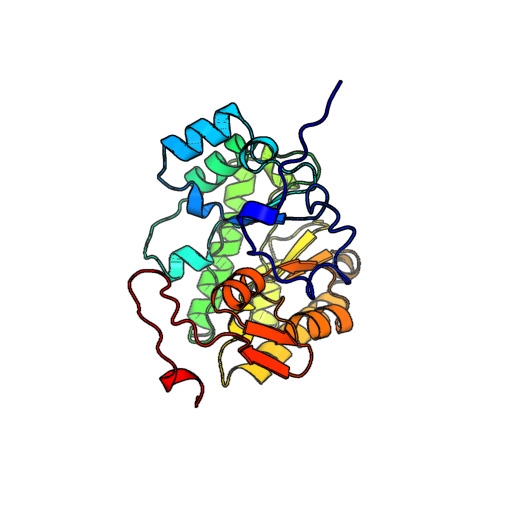767 O O . LYS A 1 94 ? -16.246 -3.196 9.548 1.00 96.94 94 LYS A O 1
ATOM 772 N N . PHE A 1 95 ? -14.388 -1.906 9.576 1.00 96.50 95 PHE A N 1
ATOM 773 C CA . PHE A 1 95 ? -13.428 -3.002 9.514 1.00 96.50 95 PHE A CA 1
ATOM 774 C C . PHE A 1 95 ? -13.683 -4.066 10.587 1.00 96.50 95 PHE A C 1
ATOM 776 O O . PHE A 1 95 ? -13.899 -3.769 11.763 1.00 96.50 95 PHE A O 1
ATOM 783 N N . LYS A 1 96 ? -13.634 -5.328 10.170 1.00 95.06 96 LYS A N 1
ATOM 784 C CA . LYS A 1 96 ? -13.523 -6.492 11.047 1.00 95.06 96 LYS A CA 1
ATOM 785 C C . LYS A 1 96 ? -12.063 -6.698 11.440 1.00 95.06 96 LYS A C 1
ATOM 787 O O . LYS A 1 96 ? -11.162 -6.133 10.837 1.00 95.06 96 LYS A O 1
ATOM 792 N N . LYS A 1 97 ? -11.817 -7.584 12.412 1.00 91.12 97 LYS A N 1
ATOM 793 C CA . LYS A 1 97 ? -10.485 -7.876 12.982 1.00 91.12 97 LYS A CA 1
ATOM 794 C C . LYS A 1 97 ? -9.368 -8.134 11.953 1.00 91.12 97 LYS A C 1
ATOM 796 O O . LYS A 1 97 ? -8.220 -7.818 12.234 1.00 91.12 97 LYS A O 1
ATOM 801 N N . ASN A 1 98 ? -9.697 -8.732 10.806 1.00 91.12 98 ASN A N 1
ATOM 802 C CA . ASN A 1 98 ? -8.725 -9.114 9.775 1.00 91.12 98 ASN A CA 1
ATOM 803 C C . ASN A 1 98 ? -8.760 -8.202 8.540 1.00 91.12 98 ASN A C 1
ATOM 805 O O . ASN A 1 98 ? -8.141 -8.537 7.532 1.00 91.12 98 ASN A O 1
ATOM 809 N N . ASP A 1 99 ? -9.485 -7.088 8.606 1.00 95.69 99 ASP A N 1
ATOM 810 C CA . ASP A 1 99 ? -9.463 -6.083 7.553 1.00 95.69 99 ASP A CA 1
ATOM 811 C C . ASP A 1 99 ? -8.375 -5.054 7.830 1.00 95.69 99 ASP A C 1
ATOM 813 O O . ASP A 1 99 ? -8.016 -4.794 8.983 1.00 95.69 99 ASP A O 1
ATOM 817 N N . PHE A 1 100 ? -7.872 -4.443 6.764 1.00 96.69 100 PHE A N 1
ATOM 818 C CA . PHE A 1 100 ? -6.779 -3.487 6.849 1.00 96.69 100 PHE A CA 1
ATOM 819 C C . PHE A 1 100 ? -7.017 -2.292 5.933 1.00 96.69 100 PHE A C 1
ATOM 821 O O . PHE A 1 100 ? -7.491 -2.433 4.809 1.00 96.69 100 PHE A O 1
ATOM 828 N N . GLY A 1 101 ? -6.641 -1.106 6.391 1.00 97.19 101 GLY A N 1
ATOM 829 C CA . GLY A 1 101 ? -6.478 0.073 5.550 1.00 97.19 101 GLY A CA 1
ATOM 830 C C . GLY A 1 101 ? -5.001 0.283 5.247 1.00 97.19 101 GLY A C 1
ATOM 831 O O . GLY A 1 101 ? -4.161 0.151 6.130 1.00 97.19 101 GLY A O 1
ATOM 832 N N . ILE A 1 102 ? -4.658 0.636 4.016 1.00 96.75 102 ILE A N 1
ATOM 833 C CA . ILE A 1 102 ? -3.295 1.046 3.671 1.00 96.75 102 ILE A CA 1
ATOM 834 C C . ILE A 1 102 ? -3.120 2.516 4.050 1.00 96.75 102 ILE A C 1
ATOM 836 O O . ILE A 1 102 ? -4.014 3.327 3.815 1.00 96.75 102 ILE A O 1
ATOM 840 N N . ALA A 1 103 ? -1.996 2.899 4.648 1.00 96.50 103 ALA A N 1
ATOM 841 C CA . ALA A 1 103 ? -1.715 4.309 4.899 1.00 96.50 103 ALA A CA 1
ATOM 842 C C . ALA A 1 103 ? -1.751 5.124 3.590 1.00 96.50 103 ALA A C 1
ATOM 844 O O . ALA A 1 103 ? -1.382 4.628 2.522 1.00 96.50 103 ALA A O 1
ATOM 845 N N . LEU A 1 104 ? -2.206 6.378 3.653 1.00 95.25 104 LEU A N 1
ATOM 846 C CA . LEU A 1 104 ? -2.144 7.271 2.497 1.00 95.25 104 LEU A CA 1
ATOM 847 C C . LEU A 1 104 ? -0.682 7.603 2.192 1.00 95.25 104 LEU A C 1
ATOM 849 O O . LEU A 1 104 ? -0.035 8.328 2.945 1.00 95.25 104 LEU A O 1
ATOM 853 N N . ASP A 1 105 ? -0.164 7.078 1.090 1.00 93.69 105 ASP A N 1
ATOM 854 C CA . ASP A 1 105 ? 1.238 7.193 0.716 1.00 93.69 105 ASP A CA 1
ATOM 855 C C . ASP A 1 105 ? 1.442 8.089 -0.512 1.00 93.69 105 ASP A C 1
ATOM 857 O O . ASP A 1 105 ? 0.562 8.297 -1.349 1.00 93.69 105 ASP A O 1
ATOM 861 N N . TYR A 1 106 ? 2.660 8.603 -0.639 1.00 91.75 106 TYR A N 1
ATOM 862 C CA . TYR A 1 106 ? 3.134 9.276 -1.837 1.00 91.75 106 TYR A CA 1
ATOM 863 C C . TYR A 1 106 ? 4.046 8.324 -2.595 1.00 91.75 106 TYR A C 1
ATOM 865 O O . TYR A 1 106 ? 5.251 8.306 -2.368 1.00 91.75 106 TYR A O 1
ATOM 873 N N . CYS A 1 107 ? 3.486 7.542 -3.515 1.00 90.12 107 CYS A N 1
ATOM 874 C CA . CYS A 1 107 ? 4.244 6.529 -4.243 1.00 90.12 107 CYS A CA 1
ATOM 875 C C . CYS A 1 107 ? 5.406 7.152 -5.070 1.00 90.12 107 CYS A C 1
ATOM 877 O O . CYS A 1 107 ? 5.179 7.969 -5.978 1.00 90.12 107 CYS A O 1
ATOM 879 N N . PRO A 1 108 ? 6.679 6.806 -4.778 1.00 90.38 108 PRO A N 1
ATOM 880 C CA . PRO A 1 108 ? 7.808 7.216 -5.608 1.00 90.38 108 PRO A CA 1
ATOM 881 C C . PRO A 1 108 ? 7.807 6.490 -6.956 1.00 90.38 108 PRO A C 1
ATOM 883 O O . PRO A 1 108 ? 7.727 5.263 -7.016 1.00 90.38 108 PRO A O 1
ATOM 886 N N . ILE A 1 109 ? 7.968 7.229 -8.051 1.00 85.25 109 ILE A N 1
ATOM 887 C CA . ILE A 1 109 ? 8.010 6.655 -9.401 1.00 85.25 109 ILE A CA 1
ATOM 888 C C . ILE A 1 109 ? 9.458 6.503 -9.891 1.00 85.25 109 ILE A C 1
ATOM 890 O O . ILE A 1 109 ? 10.355 7.196 -9.409 1.00 85.25 109 ILE A O 1
ATOM 894 N N . PRO A 1 110 ? 9.729 5.605 -10.855 1.00 79.75 110 PRO A N 1
ATOM 895 C CA . PRO A 1 110 ? 11.101 5.298 -11.275 1.00 79.75 110 PRO A CA 1
ATOM 896 C C . PRO A 1 110 ? 11.886 6.487 -11.849 1.00 79.75 110 PRO A C 1
ATOM 898 O O . PRO A 1 110 ? 13.117 6.473 -11.830 1.00 79.75 110 PRO A O 1
ATOM 901 N N . THR A 1 111 ? 11.179 7.482 -12.387 1.00 84.44 111 THR A N 1
ATOM 902 C CA . THR A 1 111 ? 11.740 8.704 -12.979 1.00 84.44 111 THR A CA 1
ATOM 903 C C . THR A 1 111 ? 11.992 9.811 -11.958 1.00 84.44 111 THR A C 1
ATOM 905 O O . THR A 1 111 ? 12.611 10.812 -12.303 1.00 84.44 111 THR A O 1
ATOM 908 N N . ASP A 1 112 ? 11.534 9.654 -10.713 1.00 89.81 112 ASP A N 1
ATOM 909 C CA . ASP A 1 112 ? 11.805 10.623 -9.653 1.00 89.81 112 ASP A CA 1
ATOM 910 C C . ASP A 1 112 ? 13.302 10.648 -9.316 1.00 89.81 112 ASP A C 1
ATOM 912 O O . ASP A 1 112 ? 13.963 9.604 -9.213 1.00 89.81 112 ASP A O 1
ATOM 916 N N . SER A 1 113 ? 13.829 11.848 -9.062 1.00 93.81 113 SER A N 1
ATOM 917 C CA . SER A 1 113 ? 15.181 12.011 -8.533 1.00 93.81 113 SER A CA 1
ATOM 918 C C . SER A 1 113 ? 15.292 11.390 -7.130 1.00 93.81 113 SER A C 1
ATOM 920 O O . SER A 1 113 ? 14.311 11.382 -6.380 1.00 93.81 113 SER A O 1
ATOM 922 N N . PRO A 1 114 ? 16.477 10.910 -6.708 1.00 94.50 114 PRO A N 1
ATOM 923 C CA . PRO A 1 114 ? 16.651 10.329 -5.374 1.00 94.50 114 PRO A CA 1
ATOM 924 C C . PRO A 1 114 ? 16.206 11.253 -4.229 1.00 94.50 114 PRO A C 1
ATOM 926 O O . PRO A 1 114 ? 15.625 10.791 -3.248 1.00 94.50 114 PRO A O 1
ATOM 929 N N . THR A 1 115 ? 16.429 12.565 -4.358 1.00 96.50 115 THR A N 1
ATOM 930 C CA . THR A 1 115 ? 15.991 13.562 -3.369 1.00 96.50 115 THR A CA 1
ATOM 931 C C . THR A 1 115 ? 14.471 13.652 -3.290 1.00 96.50 115 THR A C 1
ATOM 933 O O . THR A 1 115 ? 13.914 13.657 -2.193 1.00 96.50 115 THR A O 1
ATOM 936 N N . PHE A 1 116 ? 13.784 13.648 -4.433 1.00 95.94 116 PHE A N 1
ATOM 937 C CA . PHE A 1 116 ? 12.328 13.707 -4.471 1.00 95.94 116 PHE A CA 1
ATOM 938 C C . PHE A 1 116 ? 11.681 12.408 -3.975 1.00 95.94 116 PHE A C 1
ATOM 940 O O . PHE A 1 116 ? 10.717 12.453 -3.212 1.00 95.94 116 PHE A O 1
ATOM 947 N N . ARG A 1 117 ? 12.263 11.246 -4.306 1.00 95.00 117 ARG A N 1
ATOM 948 C CA . ARG A 1 117 ? 11.842 9.959 -3.728 1.00 95.00 117 ARG A CA 1
ATOM 949 C C . ARG A 1 117 ? 11.964 9.959 -2.213 1.00 95.00 117 ARG A C 1
ATOM 951 O O . ARG A 1 117 ? 11.028 9.560 -1.530 1.00 95.00 117 ARG A O 1
ATOM 958 N N . MET A 1 118 ? 13.085 10.449 -1.688 1.00 97.12 118 MET A N 1
ATOM 959 C CA . MET A 1 118 ? 13.295 10.556 -0.247 1.00 97.12 118 MET A CA 1
ATOM 960 C C . MET A 1 118 ? 12.245 11.451 0.419 1.00 97.12 118 MET A C 1
ATOM 962 O O . MET A 1 118 ? 11.725 11.096 1.474 1.00 97.12 118 MET A O 1
ATOM 966 N N . GLN A 1 119 ? 11.898 12.583 -0.199 1.00 97.00 119 GLN A N 1
ATOM 967 C CA . GLN A 1 119 ? 10.841 13.455 0.314 1.00 97.00 119 GLN A CA 1
ATOM 968 C C . GLN A 1 119 ? 9.486 12.739 0.350 1.00 97.00 119 GLN A 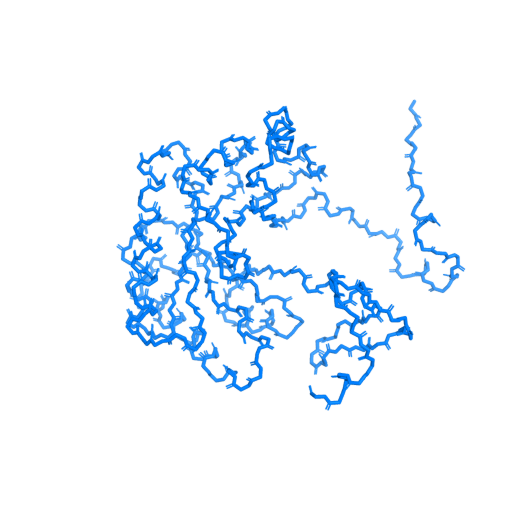C 1
ATOM 970 O O . GLN A 1 119 ? 8.804 12.768 1.368 1.00 97.00 119 GLN A O 1
ATOM 975 N N . LYS A 1 120 ? 9.116 12.045 -0.730 1.00 95.56 120 LYS A N 1
ATOM 976 C CA . LYS A 1 120 ? 7.880 11.253 -0.796 1.00 95.56 120 LYS A CA 1
ATOM 977 C C . LYS A 1 120 ? 7.815 10.165 0.281 1.00 95.56 120 LYS A C 1
ATOM 979 O O . LYS A 1 120 ? 6.770 9.992 0.904 1.00 95.56 120 LYS A O 1
ATOM 984 N N . ILE A 1 121 ? 8.924 9.467 0.532 1.00 97.25 121 ILE A N 1
ATOM 985 C CA . ILE A 1 121 ? 9.024 8.456 1.597 1.00 97.25 121 ILE A CA 1
ATOM 986 C C . ILE A 1 121 ? 8.788 9.105 2.963 1.00 97.25 121 ILE A C 1
ATOM 988 O O . ILE A 1 121 ? 7.932 8.651 3.714 1.00 97.25 121 ILE A O 1
ATOM 992 N N . LYS A 1 122 ? 9.472 10.217 3.260 1.00 97.75 122 LYS A N 1
ATOM 993 C CA . LYS A 1 122 ? 9.285 10.955 4.519 1.00 97.75 122 LYS A CA 1
ATOM 994 C C . LYS A 1 122 ? 7.843 11.426 4.709 1.00 97.75 122 LYS A C 1
ATOM 996 O O . LYS A 1 122 ? 7.286 11.222 5.779 1.00 97.75 122 LYS A O 1
ATOM 1001 N N . ASN A 1 123 ? 7.222 11.973 3.666 1.00 95.81 123 ASN A N 1
ATOM 1002 C CA . ASN A 1 123 ? 5.823 12.393 3.722 1.00 95.81 123 ASN A CA 1
ATOM 1003 C C . ASN A 1 123 ? 4.877 11.198 3.937 1.00 95.81 123 ASN A C 1
ATOM 1005 O O . ASN A 1 123 ? 3.886 11.314 4.645 1.00 95.81 123 ASN A O 1
ATOM 1009 N N . SER A 1 124 ? 5.178 10.036 3.346 1.00 96.31 124 SER A N 1
ATOM 1010 C CA . SER A 1 124 ? 4.389 8.809 3.551 1.00 96.31 124 SER A CA 1
ATOM 1011 C C . SER A 1 124 ? 4.503 8.299 4.991 1.00 96.31 124 SER A C 1
ATOM 1013 O O . SER A 1 124 ? 3.515 7.860 5.576 1.00 96.31 124 SER A O 1
ATOM 1015 N N . ASN A 1 125 ? 5.694 8.396 5.583 1.00 97.75 125 ASN A N 1
ATOM 1016 C CA . ASN A 1 125 ? 5.922 8.076 6.988 1.00 97.75 125 ASN A CA 1
ATOM 1017 C C . ASN A 1 125 ? 5.169 9.036 7.916 1.00 97.75 125 ASN A C 1
ATOM 1019 O O . ASN A 1 125 ? 4.525 8.597 8.864 1.00 97.75 125 ASN A O 1
ATOM 1023 N N . GLU A 1 126 ? 5.220 10.338 7.631 1.00 97.44 126 GLU A N 1
ATOM 1024 C CA . GLU A 1 126 ? 4.469 11.347 8.379 1.00 97.44 126 GLU A CA 1
ATOM 1025 C C . GLU A 1 126 ? 2.960 11.086 8.295 1.00 97.44 126 GLU A C 1
ATOM 1027 O O . GLU A 1 126 ? 2.278 11.102 9.318 1.00 97.44 126 GLU A O 1
ATOM 1032 N N . ASN A 1 127 ? 2.444 10.758 7.107 1.00 96.69 127 ASN A N 1
ATOM 1033 C CA . ASN A 1 127 ? 1.044 10.387 6.927 1.00 96.69 127 ASN A CA 1
ATOM 1034 C C . ASN A 1 127 ? 0.654 9.176 7.781 1.00 96.69 127 ASN A C 1
ATOM 1036 O O . ASN A 1 127 ? -0.399 9.214 8.412 1.00 96.69 127 ASN A O 1
ATOM 1040 N N . LEU A 1 128 ? 1.483 8.126 7.841 1.00 97.44 128 LEU A N 1
ATOM 1041 C CA . LEU A 1 128 ? 1.220 6.972 8.707 1.00 97.44 128 LEU A CA 1
ATOM 1042 C C . LEU A 1 128 ? 1.064 7.404 10.169 1.00 97.44 128 LEU A C 1
ATOM 1044 O O . LEU A 1 128 ? 0.065 7.059 10.799 1.00 97.44 128 LEU A O 1
ATOM 1048 N N . LEU A 1 129 ? 2.047 8.139 10.697 1.00 97.69 129 LEU A N 1
ATOM 1049 C CA . LEU A 1 129 ? 2.048 8.580 12.092 1.00 97.69 129 LEU A CA 1
ATOM 1050 C C . LEU A 1 129 ? 0.817 9.440 12.385 1.00 97.69 129 LEU A C 1
ATOM 1052 O O . LEU A 1 129 ? 0.044 9.129 13.285 1.00 97.69 129 LEU A O 1
ATOM 1056 N N . ARG A 1 130 ? 0.545 10.434 11.535 1.00 97.81 130 ARG A N 1
ATOM 1057 C CA . ARG A 1 130 ? -0.626 11.303 11.681 1.00 97.81 130 ARG A CA 1
ATOM 1058 C C . ARG A 1 130 ? -1.943 10.542 11.585 1.00 97.81 130 ARG A C 1
ATOM 1060 O O . ARG A 1 130 ? -2.872 10.864 12.314 1.00 97.81 130 ARG A O 1
ATOM 1067 N N . MET A 1 131 ? -2.056 9.539 10.712 1.00 97.38 131 MET A N 1
ATOM 1068 C CA . MET A 1 131 ? -3.268 8.718 10.638 1.00 97.38 131 MET A CA 1
ATOM 1069 C C . MET A 1 131 ? -3.486 7.909 11.917 1.00 97.38 131 MET A C 1
ATOM 1071 O O . MET A 1 131 ? -4.628 7.779 12.351 1.00 97.38 131 MET A O 1
ATOM 1075 N N . ARG A 1 132 ? -2.415 7.400 12.533 1.00 96.12 132 ARG A N 1
ATOM 1076 C CA . ARG A 1 132 ? -2.482 6.696 13.822 1.00 96.12 132 ARG A CA 1
ATOM 1077 C C . ARG A 1 132 ? -2.857 7.635 14.964 1.00 96.12 132 ARG A C 1
ATOM 1079 O O . ARG A 1 132 ? -3.664 7.250 15.799 1.00 96.12 132 ARG A O 1
ATOM 1086 N N . ASP A 1 133 ? -2.348 8.863 14.951 1.00 97.50 133 ASP A N 1
ATOM 1087 C CA . ASP A 1 133 ? -2.673 9.875 15.961 1.00 97.50 133 ASP A CA 1
ATOM 1088 C C . ASP A 1 133 ? -4.124 10.376 15.837 1.00 97.50 133 ASP A C 1
ATOM 1090 O O . ASP A 1 133 ? -4.818 10.554 16.834 1.00 97.50 133 ASP A O 1
ATOM 1094 N N . LEU A 1 134 ? -4.609 10.586 14.608 1.00 97.94 134 LEU A N 1
ATOM 1095 C CA . LEU A 1 134 ? -5.971 11.068 14.325 1.00 97.94 134 LEU A CA 1
ATOM 1096 C C . LEU A 1 134 ? -7.051 9.979 14.454 1.00 97.94 134 LEU A C 1
ATOM 1098 O O . LEU A 1 134 ? -8.245 10.291 14.549 1.00 97.94 134 LEU A O 1
ATOM 1102 N N . ALA A 1 135 ? -6.651 8.709 14.390 1.00 97.62 135 ALA A N 1
ATOM 1103 C CA . ALA A 1 135 ? -7.537 7.554 14.473 1.00 97.62 135 ALA A CA 1
ATOM 1104 C C . ALA A 1 135 ? -6.874 6.389 15.231 1.00 97.62 135 ALA A C 1
ATOM 1106 O O . ALA A 1 135 ? -6.613 5.333 14.637 1.00 97.62 135 ALA A O 1
ATOM 1107 N N . PRO A 1 136 ? -6.600 6.548 16.540 1.00 97.12 136 PRO A N 1
ATOM 1108 C CA . PRO A 1 136 ? -5.944 5.516 17.343 1.00 97.12 136 PRO A CA 1
ATOM 1109 C C . PRO A 1 136 ? -6.736 4.202 17.370 1.00 97.12 136 PRO A C 1
ATOM 1111 O O . PRO A 1 136 ? -6.148 3.128 17.463 1.00 97.12 136 PRO A O 1
ATOM 1114 N N . GLU A 1 137 ? -8.060 4.262 17.212 1.00 96.69 137 GLU A N 1
ATOM 1115 C CA . GLU A 1 137 ? -8.932 3.092 17.110 1.00 96.69 137 GLU A CA 1
ATOM 1116 C C . GLU A 1 137 ? -8.685 2.254 15.846 1.00 96.69 137 GLU A C 1
ATOM 1118 O O . GLU A 1 137 ? -8.933 1.051 15.850 1.00 96.69 137 GLU A O 1
ATOM 1123 N N . LEU A 1 138 ? -8.182 2.874 14.773 1.00 96.75 138 LEU A N 1
ATOM 1124 C CA . LEU A 1 138 ? -7.837 2.204 13.518 1.00 96.75 138 LEU A CA 1
ATOM 1125 C C . LEU A 1 138 ? -6.352 1.844 13.432 1.00 96.75 138 LEU A C 1
ATOM 1127 O O . LEU A 1 138 ? -5.978 1.060 12.562 1.00 96.75 138 LEU A O 1
ATOM 1131 N N . ALA A 1 139 ? -5.499 2.386 14.306 1.00 95.38 139 ALA A N 1
ATOM 1132 C CA . ALA A 1 139 ? -4.047 2.234 14.227 1.00 95.38 139 ALA A CA 1
ATOM 1133 C C . ALA A 1 139 ? -3.557 0.775 14.065 1.00 95.38 139 ALA A C 1
ATOM 1135 O O . ALA A 1 139 ? -2.686 0.563 13.217 1.00 95.38 139 ALA A O 1
ATOM 1136 N N . PRO A 1 140 ? -4.124 -0.244 14.753 1.00 94.69 140 PRO A N 1
ATOM 1137 C CA . PRO A 1 140 ? -3.723 -1.646 14.566 1.00 94.69 140 PRO A CA 1
ATOM 1138 C C . PRO A 1 140 ? -4.054 -2.221 13.181 1.00 94.69 140 PRO A C 1
ATOM 1140 O O . PRO A 1 140 ? -3.517 -3.257 12.796 1.00 94.69 140 PRO A O 1
ATOM 1143 N N . GLN A 1 141 ? -4.964 -1.575 12.450 1.00 96.25 141 GLN A N 1
ATOM 1144 C CA . GLN A 1 141 ? -5.464 -1.997 11.142 1.00 96.25 141 GLN A CA 1
ATOM 1145 C C . GLN A 1 141 ? -4.941 -1.117 10.000 1.00 96.25 141 GLN A C 1
ATOM 1147 O O . GLN A 1 141 ? -5.243 -1.393 8.841 1.00 96.25 141 GLN A O 1
ATOM 1152 N N . ILE A 1 142 ? -4.156 -0.075 10.297 1.00 96.62 142 ILE A N 1
ATOM 1153 C CA . ILE A 1 142 ? -3.509 0.764 9.285 1.00 96.62 142 ILE A CA 1
ATOM 1154 C C . ILE A 1 142 ? -2.104 0.226 9.009 1.00 96.62 142 ILE A C 1
ATOM 1156 O O . ILE A 1 142 ? -1.201 0.335 9.846 1.00 96.62 142 ILE A O 1
ATOM 1160 N N . ILE A 1 143 ? -1.918 -0.329 7.812 1.00 96.12 143 ILE A N 1
ATOM 1161 C CA . ILE A 1 143 ? -0.641 -0.888 7.371 1.00 96.12 143 ILE A CA 1
ATOM 1162 C C . ILE A 1 143 ? 0.224 0.180 6.704 1.00 96.12 143 ILE A C 1
ATOM 1164 O O . ILE A 1 143 ? -0.247 0.988 5.898 1.00 96.12 143 ILE A O 1
ATOM 1168 N N . HIS A 1 144 ? 1.512 0.174 7.032 1.00 96.62 144 HIS A N 1
ATOM 1169 C CA . HIS A 1 144 ? 2.486 1.054 6.401 1.00 96.62 144 HIS A CA 1
ATOM 1170 C C . HIS A 1 144 ? 2.905 0.525 5.023 1.00 96.62 144 HIS A C 1
ATOM 1172 O O . HIS A 1 144 ? 2.978 -0.687 4.814 1.00 96.62 144 HIS A O 1
ATOM 1178 N N . VAL A 1 145 ? 3.215 1.439 4.099 1.00 95.94 145 VAL A N 1
ATOM 1179 C CA . VAL A 1 145 ? 3.776 1.116 2.784 1.00 95.94 145 VAL A CA 1
ATOM 1180 C C . VAL A 1 145 ? 5.260 1.440 2.775 1.00 95.94 145 VAL A C 1
ATOM 1182 O O . VAL A 1 145 ? 5.649 2.605 2.713 1.00 95.94 145 VAL A O 1
ATOM 1185 N N . LEU A 1 146 ? 6.088 0.399 2.762 1.00 95.88 146 LEU A N 1
ATOM 1186 C CA . LEU A 1 146 ? 7.518 0.539 2.573 1.00 95.88 146 LEU A CA 1
ATOM 1187 C C . LEU A 1 146 ? 7.829 0.948 1.135 1.00 95.88 146 LEU A C 1
ATOM 1189 O O . LEU A 1 146 ? 7.526 0.235 0.170 1.00 95.88 146 LEU A O 1
ATOM 1193 N N . HIS A 1 147 ? 8.505 2.083 1.003 1.00 94.81 147 HIS A N 1
ATOM 1194 C CA . HIS A 1 147 ? 8.982 2.616 -0.263 1.00 94.81 147 HIS A CA 1
ATOM 1195 C C . HIS A 1 147 ? 10.497 2.754 -0.267 1.00 94.81 147 HIS A C 1
ATOM 1197 O O . HIS A 1 147 ? 11.135 3.036 0.739 1.00 94.81 147 HIS A O 1
ATOM 1203 N N . GLY A 1 148 ? 11.087 2.584 -1.445 1.00 93.69 148 GLY A N 1
ATOM 1204 C CA . GLY A 1 148 ? 12.521 2.758 -1.632 1.00 93.69 148 GLY A CA 1
ATOM 1205 C C . GLY A 1 148 ? 13.070 1.945 -2.792 1.00 93.69 148 GLY A C 1
ATOM 1206 O O . GLY A 1 148 ? 12.586 0.855 -3.098 1.00 93.69 148 GLY A O 1
ATOM 1207 N N . TRP A 1 149 ? 14.069 2.517 -3.452 1.00 91.31 149 TRP A N 1
ATOM 1208 C CA . TRP A 1 149 ? 14.842 1.940 -4.553 1.00 91.31 149 TRP A CA 1
ATOM 1209 C C . TRP A 1 149 ? 16.286 1.629 -4.143 1.00 91.31 149 TRP A C 1
ATOM 1211 O O . TRP A 1 149 ? 16.996 0.919 -4.850 1.00 91.31 149 TRP A O 1
ATOM 1221 N N . SER A 1 150 ? 16.720 2.137 -2.988 1.00 93.56 150 SER A N 1
ATOM 1222 C CA . SER A 1 150 ? 18.006 1.836 -2.358 1.00 93.56 150 SER A CA 1
ATOM 1223 C C . SER A 1 150 ? 17.795 1.401 -0.909 1.00 93.56 150 SER A C 1
ATOM 1225 O O . SER A 1 150 ? 16.782 1.750 -0.305 1.00 93.56 150 SER A O 1
ATOM 1227 N N . LEU A 1 151 ? 18.775 0.709 -0.321 1.00 95.50 151 LEU A N 1
ATOM 1228 C CA . LEU A 1 151 ? 18.746 0.367 1.108 1.00 95.50 151 LEU A CA 1
ATOM 1229 C C . LEU A 1 151 ? 18.574 1.598 2.002 1.00 95.50 151 LEU A C 1
ATOM 1231 O O . LEU A 1 151 ? 17.818 1.557 2.963 1.00 95.50 151 LEU A O 1
ATOM 1235 N N . LYS A 1 152 ? 19.215 2.722 1.660 1.00 96.62 152 LYS A N 1
ATOM 1236 C CA . LYS A 1 152 ? 19.062 3.978 2.406 1.00 96.62 152 LYS A CA 1
ATOM 1237 C C . LYS A 1 152 ? 17.612 4.466 2.412 1.00 96.62 152 LYS A C 1
ATOM 1239 O O . LYS A 1 152 ? 17.118 4.881 3.451 1.00 96.62 152 LYS A O 1
ATOM 1244 N N . GLU A 1 153 ? 16.949 4.434 1.258 1.00 97.06 153 GLU A N 1
ATOM 1245 C CA . GLU A 1 153 ? 15.535 4.810 1.140 1.00 97.06 153 GLU A CA 1
ATOM 1246 C C . GLU A 1 153 ? 14.632 3.861 1.940 1.00 97.06 153 GLU A C 1
ATOM 1248 O O . GLU A 1 153 ? 13.774 4.331 2.681 1.00 97.06 153 GLU A O 1
ATOM 1253 N N . LEU A 1 154 ? 14.882 2.550 1.868 1.00 96.81 154 LEU A N 1
ATOM 1254 C CA . LEU A 1 154 ? 14.115 1.553 2.619 1.00 96.81 154 LEU A CA 1
ATOM 1255 C C . LEU A 1 154 ? 14.264 1.707 4.134 1.00 96.81 154 LEU A C 1
ATOM 1257 O O . LEU A 1 154 ? 13.259 1.673 4.836 1.00 96.81 154 LEU A O 1
ATOM 1261 N N . ARG A 1 155 ? 15.484 1.937 4.636 1.00 97.19 155 ARG A N 1
ATOM 1262 C CA . ARG A 1 155 ? 15.720 2.202 6.065 1.00 97.19 155 ARG A CA 1
ATOM 1263 C C . ARG A 1 155 ? 14.947 3.428 6.537 1.00 97.19 155 ARG A C 1
ATOM 1265 O O . ARG A 1 155 ? 14.317 3.388 7.582 1.00 97.19 155 ARG A O 1
ATOM 1272 N N . VAL A 1 156 ? 14.931 4.500 5.740 1.00 97.62 156 VAL A N 1
ATOM 1273 C CA . VAL A 1 156 ? 14.121 5.682 6.072 1.00 97.62 156 VAL A CA 1
ATOM 1274 C C . VAL A 1 156 ? 12.639 5.330 6.121 1.00 97.62 156 VAL A C 1
ATOM 1276 O O . VAL A 1 156 ? 11.972 5.751 7.058 1.00 97.62 156 VAL A O 1
ATOM 1279 N N . SER A 1 157 ? 12.126 4.546 5.170 1.00 97.19 157 SER A N 1
ATOM 1280 C CA . SER A 1 157 ? 10.733 4.085 5.207 1.00 97.19 157 SER A CA 1
ATOM 1281 C C . SER A 1 157 ? 10.435 3.266 6.468 1.00 97.19 157 SER A C 1
ATOM 1283 O O . SER A 1 157 ? 9.402 3.461 7.091 1.00 97.19 157 SER A O 1
ATOM 1285 N N . LEU A 1 158 ? 11.372 2.418 6.894 1.00 96.12 158 LEU A N 1
ATOM 1286 C CA . LEU A 1 158 ? 11.219 1.547 8.058 1.00 96.12 158 LEU A CA 1
ATOM 1287 C C . LEU A 1 158 ? 11.221 2.295 9.405 1.00 96.12 158 LEU A C 1
ATOM 1289 O O . LEU A 1 158 ? 10.663 1.791 10.367 1.00 96.12 158 LEU A O 1
ATOM 1293 N N . ASN A 1 159 ? 11.784 3.506 9.493 1.00 94.88 159 ASN A N 1
ATOM 1294 C CA . ASN A 1 159 ? 11.981 4.227 10.765 1.00 94.88 159 ASN A CA 1
ATOM 1295 C C . ASN A 1 159 ? 10.706 4.522 11.583 1.00 94.88 159 ASN A C 1
ATOM 1297 O O . ASN A 1 159 ? 10.815 4.942 12.732 1.00 94.88 159 ASN A O 1
ATOM 1301 N N . VAL A 1 160 ? 9.518 4.383 10.992 1.00 94.31 160 VAL A N 1
ATOM 1302 C CA . VAL A 1 160 ? 8.223 4.611 11.664 1.00 94.31 160 VAL A CA 1
ATOM 1303 C C . VAL A 1 160 ? 7.441 3.323 11.925 1.00 94.31 160 VAL A C 1
ATOM 1305 O O . VAL A 1 160 ? 6.310 3.372 12.408 1.00 94.31 160 VAL A O 1
ATOM 1308 N N . VAL A 1 161 ? 8.032 2.184 11.574 1.00 90.50 161 VAL A N 1
ATOM 1309 C CA . VAL A 1 161 ? 7.498 0.850 11.831 1.00 90.50 161 VAL A CA 1
ATOM 1310 C C . VAL A 1 161 ? 7.940 0.421 13.232 1.00 90.50 161 VAL A C 1
ATOM 1312 O O . VAL A 1 161 ? 9.100 0.581 13.603 1.00 90.50 161 VAL A O 1
ATOM 1315 N N . GLY A 1 162 ? 6.995 -0.084 14.017 1.00 85.88 162 GLY A N 1
ATOM 1316 C CA . GLY A 1 162 ? 7.217 -0.765 15.287 1.00 85.88 162 GLY A CA 1
ATOM 1317 C C . GLY A 1 162 ? 7.125 -2.286 15.122 1.00 85.88 162 GLY A C 1
ATOM 1318 O O . GLY A 1 162 ? 7.942 -2.900 14.446 1.00 85.88 162 GLY A O 1
ATOM 1319 N N . THR A 1 163 ? 6.140 -2.908 15.775 1.00 84.00 163 THR A N 1
ATOM 1320 C CA . THR A 1 163 ? 5.972 -4.374 15.861 1.00 84.00 163 THR A CA 1
ATOM 1321 C C . THR A 1 163 ? 4.915 -4.935 14.899 1.00 84.00 163 THR A C 1
ATOM 1323 O O . THR A 1 163 ? 4.284 -5.966 15.157 1.00 84.00 163 THR A O 1
ATOM 1326 N N . GLU A 1 164 ? 4.661 -4.242 13.791 1.00 88.44 164 GLU A N 1
ATOM 1327 C CA . GLU A 1 164 ? 3.651 -4.612 12.806 1.00 88.44 164 GLU A CA 1
ATOM 1328 C C . GLU A 1 164 ? 3.952 -5.979 12.176 1.00 88.44 164 GLU A C 1
ATOM 1330 O O . GLU A 1 164 ? 5.014 -6.235 11.612 1.00 88.44 164 GLU A O 1
ATOM 1335 N N . ARG A 1 165 ? 2.946 -6.858 12.195 1.00 89.25 165 ARG A N 1
ATOM 1336 C CA . ARG A 1 165 ? 3.020 -8.202 11.591 1.00 89.25 165 ARG A CA 1
ATOM 1337 C C . ARG A 1 165 ? 2.691 -8.229 10.098 1.00 89.25 165 ARG A C 1
ATOM 1339 O O . ARG A 1 165 ? 2.717 -9.292 9.479 1.00 89.25 165 ARG A O 1
ATOM 1346 N N . LEU A 1 166 ? 2.295 -7.089 9.542 1.00 93.56 166 LEU A N 1
ATOM 1347 C CA . LEU A 1 166 ? 1.943 -6.929 8.138 1.00 93.56 166 LEU A CA 1
ATOM 1348 C C . LEU A 1 166 ? 2.396 -5.552 7.656 1.00 93.56 166 LEU A C 1
ATOM 1350 O O . LEU A 1 166 ? 1.963 -4.531 8.191 1.00 93.56 166 LEU A O 1
ATOM 1354 N N . LEU A 1 167 ? 3.224 -5.540 6.618 1.00 95.12 167 LEU A N 1
ATOM 1355 C CA . LEU A 1 167 ? 3.655 -4.341 5.909 1.00 95.12 167 LEU A CA 1
ATOM 1356 C C . LEU A 1 167 ? 3.319 -4.472 4.429 1.00 95.12 167 LEU A C 1
ATOM 1358 O O . LEU A 1 167 ? 3.358 -5.562 3.863 1.00 95.12 167 LEU A O 1
ATOM 1362 N N . ALA A 1 168 ? 3.020 -3.355 3.780 1.00 95.06 168 ALA A N 1
ATOM 1363 C CA . ALA A 1 168 ? 2.937 -3.304 2.331 1.00 95.06 168 ALA A CA 1
ATOM 1364 C C . ALA A 1 168 ? 4.294 -2.907 1.733 1.00 95.06 168 ALA A C 1
ATOM 1366 O O . ALA A 1 168 ? 5.034 -2.123 2.321 1.00 95.06 168 ALA A O 1
ATOM 1367 N N . PHE A 1 169 ? 4.616 -3.407 0.540 1.00 93.69 169 PHE A N 1
ATOM 1368 C CA . PHE A 1 169 ? 5.786 -2.994 -0.231 1.00 93.69 169 PHE A CA 1
ATOM 1369 C C . PHE A 1 169 ? 5.353 -2.323 -1.531 1.00 93.69 169 PHE A C 1
ATOM 1371 O O . PHE A 1 169 ? 4.826 -2.963 -2.446 1.00 93.69 169 PHE A O 1
ATOM 1378 N N . GLY A 1 170 ? 5.550 -1.009 -1.595 1.00 91.81 170 GLY A N 1
ATOM 1379 C CA . GLY A 1 170 ? 5.005 -0.155 -2.640 1.00 91.81 170 GLY A CA 1
ATOM 1380 C C . GLY A 1 170 ? 5.961 0.135 -3.793 1.00 91.81 170 GLY A C 1
ATOM 1381 O O . GLY A 1 170 ? 7.151 -0.194 -3.779 1.00 91.81 170 GLY A O 1
ATOM 1382 N N . SER A 1 171 ? 5.432 0.829 -4.805 1.00 86.62 171 SER A N 1
ATOM 1383 C CA . SER A 1 171 ? 6.154 1.238 -6.025 1.00 86.62 171 SER A CA 1
ATOM 1384 C C . SER A 1 171 ? 6.628 0.082 -6.917 1.00 86.62 171 SER A C 1
ATOM 1386 O O . SER A 1 171 ? 7.541 0.239 -7.733 1.00 86.62 171 SER A O 1
ATOM 1388 N N . CYS A 1 172 ? 5.984 -1.080 -6.793 1.00 80.88 172 CYS A N 1
ATOM 1389 C CA . CYS A 1 172 ? 6.291 -2.275 -7.580 1.00 80.88 172 CYS A CA 1
ATOM 1390 C C . CYS A 1 172 ? 5.538 -2.327 -8.923 1.00 80.88 172 CYS A C 1
ATOM 1392 O O . CYS A 1 172 ? 5.882 -3.137 -9.779 1.00 80.88 172 CYS A O 1
ATOM 1394 N N . PHE A 1 173 ? 4.594 -1.404 -9.173 1.00 68.94 173 PHE A N 1
ATOM 1395 C CA . PHE A 1 173 ? 3.881 -1.269 -10.461 1.00 68.94 173 PHE A CA 1
ATOM 1396 C C . PHE A 1 173 ? 4.826 -1.072 -11.665 1.00 68.94 173 PHE A C 1
ATOM 1398 O O . PHE A 1 173 ? 4.463 -1.314 -12.817 1.00 68.94 173 PHE A O 1
ATOM 1405 N N . SER A 1 174 ? 6.058 -0.640 -11.392 1.00 55.38 174 SER A N 1
ATOM 1406 C CA . SER A 1 174 ? 7.140 -0.491 -12.360 1.00 55.38 174 SER A CA 1
ATOM 1407 C C . SER A 1 174 ? 7.567 -1.810 -13.013 1.00 55.38 174 SER A C 1
ATOM 1409 O O . SER A 1 174 ? 8.184 -1.757 -14.074 1.00 55.38 174 SER A O 1
ATOM 1411 N N . LEU A 1 175 ? 7.184 -2.978 -12.470 1.00 53.72 175 LEU A N 1
ATOM 1412 C CA . LEU A 1 175 ? 7.410 -4.303 -13.084 1.00 53.72 175 LEU A CA 1
ATOM 1413 C C . LEU A 1 175 ? 6.840 -4.415 -14.497 1.00 53.72 175 LEU A C 1
ATOM 1415 O O . LEU A 1 175 ? 7.271 -5.268 -15.267 1.00 53.72 175 LEU A O 1
ATOM 1419 N N . MET A 1 176 ? 5.900 -3.537 -14.841 1.00 54.41 176 MET A N 1
ATOM 1420 C CA . MET A 1 176 ? 5.265 -3.478 -16.153 1.00 54.41 176 MET A CA 1
ATOM 1421 C C . MET A 1 176 ? 5.911 -2.464 -17.112 1.00 54.41 176 MET A C 1
ATOM 1423 O O . MET A 1 176 ? 5.484 -2.358 -18.258 1.00 54.41 176 MET A O 1
ATOM 1427 N N . LEU A 1 177 ? 6.919 -1.700 -16.675 1.00 61.31 177 LEU A N 1
ATOM 1428 C CA . LEU A 1 177 ? 7.584 -0.686 -17.493 1.00 61.31 177 LEU A CA 1
ATOM 1429 C C . LEU A 1 177 ? 8.890 -1.232 -18.087 1.00 61.31 177 LEU A C 1
ATOM 1431 O O . LEU A 1 177 ? 9.815 -1.633 -17.373 1.00 61.31 177 LEU A O 1
ATOM 1435 N N . LYS A 1 178 ? 8.979 -1.210 -19.420 1.00 61.97 178 LYS A N 1
ATOM 1436 C CA . LYS A 1 178 ? 10.179 -1.621 -20.161 1.00 61.97 178 LYS A CA 1
ATOM 1437 C C . LYS A 1 178 ? 11.407 -0.812 -19.735 1.00 61.97 178 LYS A C 1
ATOM 1439 O O . LYS A 1 178 ? 11.322 0.388 -19.498 1.00 61.97 178 LYS A O 1
ATOM 1444 N N . GLY A 1 179 ? 12.554 -1.486 -19.644 1.00 70.12 179 GLY A N 1
ATOM 1445 C CA . GLY A 1 179 ? 13.839 -0.866 -19.292 1.00 70.12 179 GLY A CA 1
ATOM 1446 C C . GLY A 1 179 ? 14.076 -0.639 -17.794 1.00 70.12 179 GLY A C 1
ATOM 1447 O O . GLY A 1 179 ? 15.111 -0.093 -17.423 1.00 70.12 179 GLY A O 1
ATOM 1448 N N . LEU A 1 180 ? 13.158 -1.062 -16.916 1.00 75.38 180 LEU A N 1
ATOM 1449 C CA . LEU A 1 180 ? 13.305 -0.909 -15.460 1.00 75.38 180 LEU A CA 1
ATOM 1450 C C . LEU A 1 180 ? 13.511 -2.228 -14.705 1.00 75.38 180 LEU A C 1
ATOM 1452 O O . LEU A 1 180 ? 13.631 -2.207 -13.481 1.00 75.38 180 LEU A O 1
ATOM 1456 N N . ARG A 1 181 ? 13.606 -3.356 -15.420 1.00 75.81 181 ARG A N 1
ATOM 1457 C CA . ARG A 1 181 ? 13.729 -4.705 -14.846 1.00 75.81 181 ARG A CA 1
ATOM 1458 C C . ARG A 1 181 ? 14.812 -4.789 -13.769 1.00 75.81 181 ARG A C 1
ATOM 1460 O O . ARG A 1 181 ? 14.506 -5.169 -12.643 1.00 75.81 181 ARG A O 1
ATOM 1467 N N . ASP A 1 182 ? 16.036 -4.375 -14.085 1.00 80.81 182 ASP A N 1
ATOM 1468 C CA . ASP A 1 182 ? 17.174 -4.506 -13.166 1.00 80.81 182 ASP A CA 1
ATOM 1469 C C . ASP A 1 182 ? 16.996 -3.656 -11.910 1.00 80.81 182 ASP A C 1
ATOM 1471 O O . ASP A 1 182 ? 17.253 -4.116 -10.800 1.00 80.81 182 ASP A O 1
ATOM 1475 N N . LYS A 1 183 ? 16.470 -2.433 -12.057 1.00 81.62 183 LYS A N 1
ATOM 1476 C CA . LYS A 1 183 ? 16.177 -1.554 -10.915 1.00 81.62 183 LYS A CA 1
ATOM 1477 C C . LYS A 1 183 ? 15.158 -2.181 -9.972 1.00 81.62 183 LYS A C 1
ATOM 1479 O O . LYS A 1 183 ? 15.236 -1.979 -8.764 1.00 81.62 183 LYS A O 1
ATOM 1484 N N . ILE A 1 184 ? 14.212 -2.938 -10.513 1.00 79.88 184 ILE A N 1
ATOM 1485 C CA . ILE A 1 184 ? 13.172 -3.573 -9.713 1.00 79.88 184 ILE A CA 1
ATOM 1486 C C . ILE A 1 184 ? 13.681 -4.847 -9.058 1.00 79.88 184 ILE A C 1
ATOM 1488 O O . ILE A 1 184 ? 13.445 -5.037 -7.870 1.00 79.88 184 ILE A O 1
ATOM 1492 N N . ILE A 1 185 ? 14.436 -5.676 -9.782 1.00 82.19 185 ILE A N 1
ATOM 1493 C CA . ILE A 1 185 ? 15.142 -6.812 -9.179 1.00 82.19 185 ILE A CA 1
ATOM 1494 C C . ILE A 1 185 ? 15.988 -6.307 -8.007 1.00 82.19 185 ILE A C 1
ATOM 1496 O O . ILE A 1 185 ? 15.863 -6.816 -6.897 1.00 82.19 185 ILE A O 1
ATOM 1500 N N . MET A 1 186 ? 16.757 -5.234 -8.206 1.00 86.44 186 MET A N 1
ATOM 1501 C CA . MET A 1 186 ? 17.550 -4.622 -7.140 1.00 86.44 186 MET A CA 1
ATOM 1502 C C . MET A 1 186 ? 16.703 -4.087 -5.984 1.00 86.44 186 MET A C 1
ATOM 1504 O O . MET A 1 186 ? 17.127 -4.175 -4.835 1.00 86.44 186 MET A O 1
ATOM 1508 N N . LYS A 1 187 ? 15.503 -3.566 -6.248 1.00 88.19 187 LYS A N 1
ATOM 1509 C CA . LYS A 1 187 ? 14.552 -3.155 -5.208 1.00 88.19 187 LYS A CA 1
ATOM 1510 C C . LYS A 1 187 ? 14.113 -4.345 -4.339 1.00 88.19 187 LYS A C 1
ATOM 1512 O O . LYS A 1 187 ? 14.121 -4.205 -3.120 1.00 88.19 187 LYS A O 1
ATOM 1517 N N . PHE A 1 188 ? 13.813 -5.506 -4.926 1.00 87.38 188 PHE A N 1
ATOM 1518 C CA . PHE A 1 188 ? 13.516 -6.730 -4.165 1.00 87.38 188 PHE A CA 1
ATOM 1519 C C . PHE A 1 188 ? 14.744 -7.279 -3.435 1.00 87.38 188 PHE A C 1
ATOM 1521 O O . PHE A 1 188 ? 14.648 -7.615 -2.261 1.00 87.38 188 PHE A O 1
ATOM 1528 N N . VAL A 1 189 ? 15.919 -7.292 -4.071 1.00 89.38 189 VAL A N 1
ATOM 1529 C CA . VAL A 1 189 ? 17.179 -7.673 -3.408 1.00 89.38 189 VAL A CA 1
ATOM 1530 C C . VAL A 1 189 ? 17.445 -6.781 -2.193 1.00 89.38 189 VAL A C 1
ATOM 1532 O O . VAL A 1 189 ? 17.861 -7.267 -1.147 1.00 89.38 189 VAL A O 1
ATOM 1535 N N . ASN A 1 190 ? 17.181 -5.478 -2.300 1.00 92.88 190 ASN A N 1
ATOM 1536 C CA . ASN A 1 190 ? 17.321 -4.553 -1.181 1.00 92.88 190 ASN A CA 1
ATOM 1537 C C . ASN A 1 190 ? 16.275 -4.802 -0.084 1.00 92.88 190 ASN A C 1
ATOM 1539 O O . ASN A 1 190 ? 16.618 -4.656 1.083 1.00 92.88 190 ASN A O 1
ATOM 1543 N N . LEU A 1 191 ? 15.045 -5.204 -0.424 1.00 91.56 191 LEU A N 1
ATOM 1544 C CA . LEU A 1 191 ? 14.060 -5.640 0.572 1.00 91.56 191 LEU A CA 1
ATOM 1545 C C . LEU A 1 191 ? 14.550 -6.883 1.326 1.00 91.56 191 LEU A C 1
ATOM 1547 O O . LEU A 1 191 ? 14.527 -6.887 2.548 1.00 91.56 191 LEU A O 1
ATOM 1551 N N . LEU A 1 192 ? 15.061 -7.897 0.624 1.00 91.25 192 LEU A N 1
ATOM 1552 C CA . LEU A 1 192 ? 15.600 -9.104 1.262 1.00 91.25 192 LEU A CA 1
ATOM 1553 C C . LEU A 1 192 ? 16.796 -8.792 2.164 1.00 91.25 192 LEU A C 1
ATOM 1555 O O . LEU A 1 192 ? 16.869 -9.268 3.289 1.00 91.25 192 LEU A O 1
ATOM 1559 N N . ARG A 1 193 ? 17.708 -7.927 1.708 1.00 93.81 193 ARG A N 1
ATOM 1560 C CA . ARG A 1 193 ? 18.822 -7.439 2.533 1.00 93.81 193 ARG A CA 1
ATOM 1561 C C . ARG A 1 193 ? 18.340 -6.695 3.778 1.00 93.81 193 ARG A C 1
ATOM 1563 O O . ARG A 1 193 ? 18.954 -6.841 4.824 1.00 93.81 193 ARG A O 1
ATOM 1570 N N . LEU A 1 194 ? 17.262 -5.918 3.666 1.00 93.88 194 LEU A N 1
ATOM 1571 C CA . LEU A 1 194 ? 16.640 -5.256 4.811 1.00 93.88 194 LEU A CA 1
ATOM 1572 C C . LEU A 1 194 ? 16.070 -6.292 5.792 1.00 93.88 194 LEU A C 1
ATOM 1574 O O . LEU A 1 194 ? 16.313 -6.187 6.983 1.00 93.88 194 LEU A O 1
ATOM 1578 N N . ILE A 1 195 ? 15.369 -7.318 5.309 1.00 91.62 195 ILE A N 1
ATOM 1579 C CA . ILE A 1 195 ? 14.834 -8.392 6.164 1.00 91.62 195 ILE A CA 1
ATOM 1580 C C . ILE A 1 195 ? 15.964 -9.141 6.892 1.00 91.62 195 ILE A C 1
ATOM 1582 O O . ILE A 1 195 ? 15.832 -9.474 8.066 1.00 91.62 195 ILE A O 1
ATOM 1586 N N . GLU A 1 196 ? 17.101 -9.365 6.230 1.00 92.06 196 GLU A N 1
ATOM 1587 C CA . GLU A 1 196 ? 18.275 -9.960 6.879 1.00 92.06 196 GLU A CA 1
ATOM 1588 C C . GLU A 1 196 ? 18.928 -9.036 7.919 1.00 92.06 196 GLU A C 1
ATOM 1590 O O . GLU A 1 196 ? 19.418 -9.517 8.938 1.00 92.06 196 GLU A O 1
ATOM 1595 N N . GLU A 1 197 ? 18.928 -7.721 7.686 1.00 94.00 197 GLU A N 1
ATOM 1596 C CA . GLU A 1 197 ? 19.495 -6.722 8.604 1.00 94.00 197 GLU A CA 1
ATOM 1597 C C . GLU A 1 197 ? 18.637 -6.513 9.863 1.00 94.00 197 GLU A C 1
ATOM 1599 O O . GLU A 1 197 ? 19.179 -6.210 10.925 1.00 94.00 197 GLU A O 1
ATOM 1604 N N . TYR A 1 198 ? 17.317 -6.698 9.763 1.00 91.75 198 TYR A N 1
ATOM 1605 C CA . TYR A 1 198 ? 16.357 -6.453 10.843 1.00 91.75 198 TYR A CA 1
ATOM 1606 C C . TYR A 1 198 ? 15.588 -7.743 11.184 1.00 91.75 198 TYR A C 1
ATOM 1608 O O . TYR A 1 198 ? 14.561 -8.012 10.561 1.00 91.75 198 TYR A O 1
ATOM 1616 N N . PRO A 1 199 ? 16.036 -8.536 12.183 1.00 86.50 199 PRO A N 1
ATOM 1617 C CA . PRO A 1 199 ? 15.454 -9.843 12.507 1.00 86.50 199 PRO A CA 1
ATOM 1618 C C . PRO A 1 199 ? 13.944 -9.835 12.762 1.00 86.50 199 PRO A C 1
ATOM 1620 O O . PRO A 1 199 ? 13.271 -10.790 12.388 1.00 86.50 199 PRO A O 1
ATOM 1623 N N . ASP A 1 200 ? 13.401 -8.752 13.324 1.00 88.44 200 ASP A N 1
ATOM 1624 C CA . ASP A 1 200 ? 11.961 -8.610 13.576 1.00 88.44 200 ASP A CA 1
ATOM 1625 C C . ASP A 1 200 ? 11.127 -8.667 12.285 1.00 88.44 200 ASP A C 1
ATOM 1627 O O . ASP A 1 200 ? 9.976 -9.098 12.308 1.00 88.44 200 ASP A O 1
ATOM 1631 N N . LEU A 1 201 ? 11.720 -8.308 11.139 1.00 90.50 201 LEU A N 1
ATOM 1632 C CA . LEU A 1 201 ? 11.063 -8.389 9.835 1.00 90.50 201 LEU A CA 1
ATOM 1633 C C . LEU A 1 201 ? 10.948 -9.817 9.298 1.00 90.50 201 LEU A C 1
ATOM 1635 O O . LEU A 1 201 ? 10.189 -10.030 8.355 1.00 90.50 201 LEU A O 1
ATOM 1639 N N . LYS A 1 202 ? 11.667 -10.795 9.864 1.00 87.75 202 LYS A N 1
ATOM 1640 C CA . LYS A 1 202 ? 11.589 -12.201 9.426 1.00 87.75 202 LYS A CA 1
ATOM 1641 C C . LYS A 1 202 ? 10.227 -12.823 9.729 1.00 87.75 202 LYS A C 1
ATOM 1643 O O . LYS A 1 202 ? 9.770 -13.674 8.977 1.00 87.75 202 LYS A O 1
ATOM 1648 N N . GLU A 1 203 ? 9.562 -12.339 10.776 1.00 87.31 203 GLU A N 1
ATOM 1649 C CA . GLU A 1 203 ? 8.204 -12.746 11.161 1.00 87.31 203 GLU A CA 1
ATOM 1650 C C . GLU A 1 203 ? 7.123 -11.794 10.608 1.00 87.31 203 GLU A C 1
ATOM 1652 O O . GLU A 1 203 ? 5.920 -12.007 10.796 1.00 87.31 203 GLU A O 1
ATOM 1657 N N . THR A 1 204 ? 7.530 -10.715 9.929 1.00 90.25 204 THR A N 1
ATOM 1658 C CA . THR A 1 204 ? 6.617 -9.761 9.299 1.00 90.25 204 THR A CA 1
ATOM 1659 C C . THR A 1 204 ? 6.189 -10.273 7.931 1.00 90.25 204 THR A C 1
ATOM 1661 O O . THR A 1 204 ? 7.004 -10.560 7.057 1.00 90.25 204 THR A O 1
ATOM 1664 N N . ARG A 1 205 ? 4.878 -10.302 7.692 1.00 91.69 205 ARG A N 1
ATOM 1665 C CA . ARG A 1 205 ? 4.339 -10.600 6.363 1.00 91.69 205 ARG A CA 1
ATOM 1666 C C . ARG A 1 205 ? 4.399 -9.366 5.475 1.00 91.69 205 ARG A C 1
ATOM 1668 O O . ARG A 1 205 ? 4.085 -8.259 5.915 1.00 91.69 205 ARG A O 1
ATOM 1675 N N . PHE A 1 206 ? 4.723 -9.570 4.202 1.00 91.62 206 PHE A N 1
ATOM 1676 C CA . PHE A 1 206 ? 4.788 -8.500 3.209 1.00 91.62 206 PHE A CA 1
ATOM 1677 C C . PHE A 1 206 ? 3.702 -8.653 2.143 1.00 91.62 206 PHE A C 1
ATOM 1679 O O . PHE A 1 206 ? 3.595 -9.694 1.493 1.00 91.62 206 PHE A O 1
ATOM 1686 N N . HIS A 1 207 ? 2.936 -7.583 1.936 1.00 92.12 207 HIS A N 1
ATOM 1687 C CA . HIS A 1 207 ? 1.979 -7.438 0.845 1.00 92.12 207 HIS A CA 1
ATOM 1688 C C . HIS A 1 207 ? 2.565 -6.574 -0.274 1.00 92.12 207 HIS A C 1
ATOM 1690 O O . HIS A 1 207 ? 2.743 -5.367 -0.118 1.00 92.12 207 HIS A O 1
ATOM 1696 N N . ILE A 1 208 ? 2.885 -7.172 -1.417 1.00 91.12 208 ILE A N 1
ATOM 1697 C CA . ILE A 1 208 ? 3.541 -6.471 -2.522 1.00 91.12 208 ILE A CA 1
ATOM 1698 C C . ILE A 1 208 ? 2.501 -5.808 -3.423 1.00 91.12 208 ILE A C 1
ATOM 1700 O O . ILE A 1 208 ? 1.780 -6.486 -4.159 1.00 91.12 208 ILE A O 1
ATOM 1704 N N . LEU A 1 209 ? 2.487 -4.474 -3.408 1.00 89.62 209 LEU A N 1
ATOM 1705 C CA . LEU A 1 209 ? 1.475 -3.690 -4.106 1.00 89.62 209 LEU A CA 1
ATOM 1706 C C . LEU A 1 209 ? 1.703 -3.662 -5.620 1.00 89.62 209 LEU A C 1
ATOM 1708 O O . LEU A 1 209 ? 2.722 -3.157 -6.104 1.00 89.62 209 LEU A O 1
ATOM 1712 N N . GLY A 1 210 ? 0.722 -4.151 -6.377 1.00 81.31 210 GLY A N 1
ATOM 1713 C CA . GLY A 1 210 ? 0.685 -4.098 -7.838 1.00 81.31 210 GLY A CA 1
ATOM 1714 C C . GLY A 1 210 ? 1.691 -5.017 -8.535 1.00 81.31 210 GLY A C 1
ATOM 1715 O O . GLY A 1 210 ? 2.074 -4.743 -9.675 1.00 81.31 210 GLY A O 1
ATOM 1716 N N . ALA A 1 211 ? 2.134 -6.086 -7.865 1.00 76.25 211 ALA A N 1
ATOM 1717 C CA . ALA A 1 211 ? 3.162 -7.010 -8.347 1.00 76.25 211 ALA A CA 1
ATOM 1718 C C . ALA A 1 211 ? 2.661 -8.448 -8.590 1.00 76.25 211 ALA A C 1
ATOM 1720 O O . ALA A 1 211 ? 3.443 -9.383 -8.450 1.00 76.25 211 ALA A O 1
ATOM 1721 N N . SER A 1 212 ? 1.394 -8.649 -8.985 1.00 69.00 212 SER A N 1
ATOM 1722 C CA . SER A 1 212 ? 0.876 -9.988 -9.352 1.00 69.00 212 SER A CA 1
ATOM 1723 C C . SER A 1 212 ? 0.447 -10.165 -10.804 1.00 69.00 212 SER A C 1
ATOM 1725 O O . SER A 1 212 ? -0.610 -10.702 -11.132 1.00 69.00 212 SER A O 1
ATOM 1727 N N . GLY A 1 213 ? 1.301 -9.725 -11.727 1.00 70.81 213 GLY A N 1
ATOM 1728 C CA . GLY A 1 213 ? 1.285 -10.321 -13.063 1.00 70.81 213 GLY A CA 1
ATOM 1729 C C . GLY A 1 213 ? 1.738 -11.785 -13.003 1.00 70.81 213 GLY A C 1
ATOM 1730 O O . GLY A 1 213 ? 2.452 -12.166 -12.074 1.00 70.81 213 GLY A O 1
ATOM 1731 N N . ALA A 1 214 ? 1.399 -12.574 -14.029 1.00 70.06 214 ALA A N 1
ATOM 1732 C CA . ALA A 1 214 ? 1.759 -13.993 -14.104 1.00 70.06 214 ALA A CA 1
ATOM 1733 C C . ALA A 1 214 ? 3.255 -14.248 -13.840 1.00 70.06 214 ALA A C 1
ATOM 1735 O O . ALA A 1 214 ? 3.594 -15.206 -13.167 1.00 70.06 214 ALA A O 1
ATOM 1736 N N . ASN A 1 215 ? 4.148 -13.359 -14.290 1.00 71.75 215 ASN A N 1
ATOM 1737 C CA . ASN A 1 215 ? 5.594 -13.487 -14.064 1.00 71.75 215 ASN A CA 1
ATOM 1738 C C . ASN A 1 215 ? 6.074 -12.878 -12.721 1.00 71.75 215 ASN A C 1
ATOM 1740 O O . ASN A 1 215 ? 6.782 -13.563 -11.983 1.00 71.75 215 ASN A O 1
ATOM 1744 N N . PRO A 1 216 ? 5.695 -11.635 -12.351 1.00 74.69 216 PRO A N 1
ATOM 1745 C CA . PRO A 1 216 ? 6.008 -11.042 -11.046 1.00 74.69 216 PRO A CA 1
ATOM 1746 C C . PRO A 1 216 ? 5.684 -11.881 -9.803 1.00 74.69 216 PRO A C 1
ATOM 1748 O O . PRO A 1 216 ? 6.493 -11.910 -8.873 1.00 74.69 216 PRO A O 1
ATOM 1751 N N . SER A 1 217 ? 4.540 -12.574 -9.780 1.00 78.38 217 SER A N 1
ATOM 1752 C CA . SER A 1 217 ? 4.113 -13.348 -8.606 1.00 78.38 217 SER A CA 1
ATOM 1753 C C . SER A 1 217 ? 5.093 -14.462 -8.242 1.00 78.38 217 SER A C 1
ATOM 1755 O O . SER A 1 217 ? 5.372 -14.660 -7.063 1.00 78.38 217 SER A O 1
ATOM 1757 N N . HIS A 1 218 ? 5.669 -15.152 -9.233 1.00 76.88 218 HIS A N 1
ATOM 1758 C CA . HIS A 1 218 ? 6.641 -16.220 -8.976 1.00 76.88 218 HIS A CA 1
ATOM 1759 C C . HIS A 1 218 ? 7.933 -15.699 -8.352 1.00 76.88 218 HIS A C 1
ATOM 1761 O O . HIS A 1 218 ? 8.498 -16.360 -7.487 1.00 76.88 218 HIS A O 1
ATOM 1767 N N . ILE A 1 219 ? 8.383 -14.507 -8.756 1.00 74.62 219 ILE A N 1
ATOM 1768 C CA . ILE A 1 219 ? 9.572 -13.871 -8.173 1.00 74.62 219 ILE A CA 1
ATOM 1769 C C . ILE A 1 219 ? 9.305 -13.506 -6.713 1.00 74.62 219 ILE A C 1
ATOM 1771 O O . ILE A 1 219 ? 10.149 -13.766 -5.861 1.00 74.62 219 ILE A O 1
ATOM 1775 N N . CYS A 1 220 ? 8.129 -12.940 -6.422 1.00 79.38 220 CYS A N 1
ATOM 1776 C CA . CYS A 1 220 ? 7.734 -12.615 -5.053 1.00 79.38 220 CYS A CA 1
ATOM 1777 C C . CYS A 1 220 ? 7.719 -13.877 -4.180 1.00 79.38 220 CYS A C 1
ATOM 1779 O O . CYS A 1 220 ? 8.331 -13.889 -3.118 1.00 79.38 220 CYS A O 1
ATOM 1781 N N . TRP A 1 221 ? 7.106 -14.958 -4.670 1.00 80.81 221 TRP A N 1
ATOM 1782 C CA . TRP A 1 221 ? 7.025 -16.215 -3.931 1.00 80.81 221 TRP A CA 1
ATOM 1783 C C . TRP A 1 221 ? 8.393 -16.874 -3.714 1.00 80.81 221 TRP A C 1
ATOM 1785 O O . TRP A 1 221 ? 8.704 -17.290 -2.603 1.00 80.81 221 TRP A O 1
ATOM 1795 N N . TYR A 1 222 ? 9.253 -16.902 -4.739 1.00 76.25 222 TYR A N 1
ATOM 1796 C CA . TYR A 1 222 ? 10.627 -17.407 -4.613 1.00 76.25 222 TYR A CA 1
ATOM 1797 C C . TYR A 1 222 ? 11.454 -16.604 -3.596 1.00 76.25 222 TYR A C 1
ATOM 1799 O O . TYR A 1 222 ? 12.315 -17.152 -2.916 1.00 76.25 222 TYR A O 1
ATOM 1807 N N . ALA A 1 223 ? 11.173 -15.307 -3.465 1.00 72.38 223 ALA A N 1
ATOM 1808 C CA . ALA A 1 223 ? 11.784 -14.428 -2.476 1.00 72.38 223 ALA A CA 1
ATOM 1809 C C . ALA A 1 223 ? 11.182 -14.577 -1.060 1.00 72.38 223 ALA A C 1
ATOM 1811 O O . ALA A 1 223 ? 11.517 -13.788 -0.182 1.00 72.38 223 ALA A O 1
ATOM 1812 N N . GLY A 1 224 ? 10.286 -15.545 -0.828 1.00 75.94 224 GLY A N 1
ATOM 1813 C CA . GLY A 1 224 ? 9.623 -15.748 0.464 1.00 75.94 224 GLY A CA 1
ATOM 1814 C C . GLY A 1 224 ? 8.529 -14.721 0.778 1.00 75.94 224 GLY A C 1
ATOM 1815 O O . GLY A 1 224 ? 8.106 -14.612 1.923 1.00 75.94 224 GLY A O 1
ATOM 1816 N N . LEU A 1 225 ? 8.065 -13.951 -0.213 1.00 82.75 225 LEU A N 1
ATOM 1817 C CA . LEU A 1 225 ? 6.982 -12.981 -0.042 1.00 82.75 225 LEU A CA 1
ATOM 1818 C C . LEU A 1 225 ? 5.632 -13.672 -0.263 1.00 82.75 225 LEU A C 1
ATOM 1820 O O . LEU A 1 225 ? 5.432 -14.389 -1.245 1.00 82.75 225 LEU A O 1
ATOM 1824 N N . GLU A 1 226 ? 4.688 -13.429 0.641 1.00 80.06 226 GLU A N 1
ATOM 1825 C CA . GLU A 1 226 ? 3.474 -14.247 0.748 1.00 80.06 226 GLU A CA 1
ATOM 1826 C C . GLU A 1 226 ? 2.249 -13.651 0.051 1.00 80.06 226 GLU A C 1
ATOM 1828 O O . GLU A 1 226 ? 1.324 -14.380 -0.306 1.00 80.06 226 GLU A O 1
ATOM 1833 N N . GLN A 1 227 ? 2.196 -12.326 -0.110 1.00 87.56 227 GLN A N 1
ATOM 1834 C CA . GLN A 1 227 ? 0.982 -11.641 -0.544 1.00 87.56 227 GLN A CA 1
ATOM 1835 C C . GLN A 1 227 ? 1.265 -10.656 -1.669 1.00 87.56 227 GLN A C 1
ATOM 1837 O O . GLN A 1 227 ? 2.216 -9.882 -1.622 1.00 87.56 227 GLN A O 1
ATOM 1842 N N . THR A 1 228 ? 0.408 -10.671 -2.685 1.00 87.94 228 THR A N 1
ATOM 1843 C CA . THR A 1 228 ? 0.494 -9.782 -3.845 1.00 87.94 228 THR A CA 1
ATOM 1844 C C . THR A 1 228 ? -0.916 -9.443 -4.324 1.00 87.94 228 THR A C 1
ATOM 1846 O O . THR A 1 228 ? -1.834 -10.243 -4.133 1.00 87.94 228 THR A O 1
ATOM 1849 N N . ASP A 1 229 ? -1.103 -8.286 -4.956 1.00 86.88 229 ASP A N 1
ATOM 1850 C CA . ASP A 1 229 ? -2.376 -7.902 -5.570 1.00 86.88 229 ASP A CA 1
ATOM 1851 C C . ASP A 1 229 ? -2.216 -7.467 -7.031 1.00 86.88 229 ASP A C 1
ATOM 1853 O O . ASP A 1 229 ? -1.117 -7.151 -7.510 1.00 86.88 229 ASP A O 1
ATOM 1857 N N . SER A 1 230 ? -3.305 -7.566 -7.795 1.00 81.25 230 SER A N 1
ATOM 1858 C CA . SER A 1 230 ? -3.354 -7.101 -9.178 1.00 81.25 230 SER A CA 1
ATOM 1859 C C . SER A 1 230 ? -4.784 -6.927 -9.667 1.00 81.25 230 SER A C 1
ATOM 1861 O O . SER A 1 230 ? -5.678 -7.740 -9.426 1.00 81.25 230 SER A O 1
ATOM 1863 N N . ALA A 1 231 ? -4.975 -5.877 -10.462 1.00 80.31 231 ALA A N 1
ATOM 1864 C CA . ALA A 1 231 ? -6.151 -5.695 -11.303 1.00 80.31 231 ALA A CA 1
ATOM 1865 C C . ALA A 1 231 ? -5.923 -6.150 -12.762 1.00 80.31 231 ALA A C 1
ATOM 1867 O O . ALA A 1 231 ? -6.830 -6.019 -13.588 1.00 80.31 231 ALA A O 1
ATOM 1868 N N . SER A 1 232 ? -4.729 -6.654 -13.103 1.00 77.31 232 SER A N 1
ATOM 1869 C CA . SER A 1 232 ? -4.339 -7.027 -14.470 1.00 77.31 232 SER A CA 1
ATOM 1870 C C . SER A 1 232 ? -5.202 -8.147 -15.033 1.00 77.31 232 SER A C 1
ATOM 1872 O O . SER A 1 232 ? -5.603 -8.043 -16.181 1.00 77.31 232 SER A O 1
ATOM 1874 N N . TRP A 1 233 ? -5.577 -9.154 -14.241 1.00 78.94 233 TRP A N 1
ATOM 1875 C CA . TRP A 1 233 ? -6.420 -10.260 -14.708 1.00 78.94 233 TRP A CA 1
ATOM 1876 C C . TRP A 1 233 ? -7.770 -9.772 -15.257 1.00 78.94 233 TRP A C 1
ATOM 1878 O O . TRP A 1 233 ? -8.189 -10.210 -16.326 1.00 78.94 233 TRP A O 1
ATOM 1888 N N . ARG A 1 234 ? -8.405 -8.783 -14.604 1.00 81.25 234 ARG A N 1
ATOM 1889 C CA . ARG A 1 234 ? -9.633 -8.139 -15.112 1.00 81.25 234 ARG A CA 1
ATOM 1890 C C . ARG A 1 234 ? -9.382 -7.416 -16.425 1.00 81.25 234 ARG A C 1
ATOM 1892 O O . ARG A 1 234 ? -10.201 -7.497 -17.332 1.00 81.25 234 ARG A O 1
ATOM 1899 N N . ARG A 1 235 ? -8.259 -6.699 -16.518 1.00 76.19 235 ARG A N 1
ATOM 1900 C CA . ARG A 1 235 ? -7.865 -5.964 -17.724 1.00 76.19 235 ARG A CA 1
ATOM 1901 C C . ARG A 1 235 ? -7.640 -6.928 -18.889 1.00 76.19 235 ARG A C 1
ATOM 1903 O O . ARG A 1 235 ? -8.262 -6.766 -19.927 1.00 76.19 235 ARG A O 1
ATOM 1910 N N . ILE A 1 236 ? -6.800 -7.936 -18.691 1.00 79.31 236 ILE A N 1
ATOM 1911 C CA . ILE A 1 236 ? -6.434 -8.964 -19.670 1.00 79.31 236 ILE A CA 1
ATOM 1912 C C . ILE A 1 236 ? -7.690 -9.685 -20.175 1.00 79.31 236 ILE A C 1
ATOM 1914 O O . ILE A 1 236 ? -7.921 -9.732 -21.382 1.00 79.31 236 ILE A O 1
ATOM 1918 N N . ALA A 1 237 ? -8.562 -10.129 -19.264 1.00 83.38 237 ALA A N 1
ATOM 1919 C CA . ALA A 1 237 ? -9.831 -10.759 -19.623 1.00 83.38 237 ALA A CA 1
ATOM 1920 C C . ALA A 1 237 ? -10.757 -9.813 -20.405 1.00 83.38 237 ALA A C 1
ATOM 1922 O O . ALA A 1 237 ? -11.356 -10.222 -21.397 1.00 83.38 237 ALA A O 1
ATOM 1923 N N . ALA A 1 238 ? -10.846 -8.539 -20.005 1.00 77.06 238 ALA A N 1
ATOM 1924 C CA . ALA A 1 238 ? -11.650 -7.550 -20.718 1.00 77.06 238 ALA A CA 1
ATOM 1925 C C . ALA A 1 238 ? -11.167 -7.335 -22.158 1.00 77.06 238 ALA A C 1
ATOM 1927 O O . ALA A 1 238 ? -12.006 -7.120 -23.023 1.00 77.06 238 ALA A O 1
ATOM 1928 N N . TYR A 1 239 ? -9.859 -7.442 -22.424 1.00 74.81 239 TYR A N 1
ATOM 1929 C CA . TYR A 1 239 ? -9.272 -7.397 -23.771 1.00 74.81 239 TYR A CA 1
ATOM 1930 C C . TYR A 1 239 ? -9.365 -8.728 -24.537 1.00 74.81 239 TYR A C 1
ATOM 1932 O O . TYR A 1 239 ? -8.838 -8.827 -25.642 1.00 74.81 239 TYR A O 1
ATOM 1940 N N . GLY A 1 240 ? -10.008 -9.758 -23.976 1.00 82.56 240 GLY A N 1
ATOM 1941 C CA . GLY A 1 240 ? -10.069 -11.083 -24.591 1.00 82.56 240 GLY A CA 1
ATOM 1942 C C . GLY A 1 240 ? -8.685 -11.707 -24.760 1.00 82.56 240 GLY A C 1
ATOM 1943 O O . GLY A 1 240 ? -8.418 -12.363 -25.766 1.00 82.56 240 GLY A O 1
ATOM 1944 N N . LYS A 1 241 ? -7.799 -11.466 -23.791 1.00 83.94 241 LYS A N 1
ATOM 1945 C CA . LYS A 1 241 ? -6.474 -12.072 -23.697 1.00 83.94 241 LYS A CA 1
ATOM 1946 C C . LYS A 1 241 ? -6.450 -13.095 -22.556 1.00 83.94 241 LYS A C 1
ATOM 1948 O O . LYS A 1 241 ? -7.246 -13.021 -21.620 1.00 83.94 241 LYS A O 1
ATOM 1953 N N . ILE A 1 242 ? -5.518 -14.039 -22.624 1.00 83.50 242 ILE A N 1
ATOM 1954 C CA . ILE A 1 242 ? -5.188 -14.983 -21.552 1.00 83.50 242 ILE A CA 1
ATOM 1955 C C . ILE A 1 242 ? -3.742 -14.728 -21.128 1.00 83.50 242 ILE A C 1
ATOM 1957 O O . ILE A 1 242 ? -2.847 -14.691 -21.970 1.00 83.50 242 ILE A O 1
ATOM 1961 N N . ALA A 1 243 ? -3.511 -14.566 -19.826 1.00 79.75 243 ALA A N 1
ATOM 1962 C CA . ALA A 1 243 ? -2.165 -14.496 -19.267 1.00 79.75 243 ALA A CA 1
ATOM 1963 C C . ALA A 1 243 ? -1.615 -15.908 -19.048 1.00 79.75 243 ALA A C 1
ATOM 1965 O O . ALA A 1 243 ? -2.299 -16.755 -18.474 1.00 79.75 243 ALA A O 1
ATOM 1966 N N . PHE A 1 244 ? -0.370 -16.138 -19.447 1.00 78.88 244 PHE A N 1
ATOM 1967 C CA . PHE A 1 244 ? 0.342 -17.389 -19.202 1.00 78.88 244 PHE A CA 1
ATOM 1968 C C . PHE A 1 244 ? 1.617 -17.097 -18.418 1.00 78.88 244 PHE A C 1
ATOM 1970 O O . PHE A 1 244 ? 2.228 -16.047 -18.576 1.00 78.88 244 PHE A O 1
ATOM 1977 N N . VAL A 1 245 ? 2.037 -18.024 -17.565 1.00 73.50 245 VAL A N 1
ATOM 1978 C CA . VAL A 1 245 ? 3.341 -17.927 -16.899 1.00 73.50 245 VAL A CA 1
ATOM 1979 C C . VAL A 1 245 ? 4.441 -18.188 -17.928 1.00 73.50 245 VAL A C 1
ATOM 1981 O O . VAL A 1 245 ? 4.320 -19.094 -18.748 1.00 73.50 245 VAL A O 1
ATOM 1984 N N . GLY A 1 246 ? 5.509 -17.390 -17.913 1.00 66.12 246 GLY A N 1
ATOM 1985 C CA . GLY A 1 246 ? 6.635 -17.496 -18.850 1.00 66.12 246 GLY A CA 1
ATOM 1986 C C . GLY A 1 246 ? 6.352 -16.955 -20.256 1.00 66.12 246 GLY A C 1
ATOM 1987 O O . GLY A 1 246 ? 7.278 -16.769 -21.039 1.00 66.12 246 GLY A O 1
ATOM 1988 N N . VAL A 1 247 ? 5.093 -16.638 -20.553 1.00 61.16 247 VAL A N 1
ATOM 1989 C CA . VAL A 1 247 ? 4.636 -15.984 -21.784 1.00 61.16 247 VAL A CA 1
ATOM 1990 C C . VAL A 1 247 ? 3.985 -14.655 -21.379 1.00 61.16 247 VAL A C 1
ATOM 1992 O O . VAL A 1 247 ? 3.733 -14.410 -20.202 1.00 61.16 247 VAL A O 1
ATOM 1995 N N . THR A 1 248 ? 3.801 -13.720 -22.304 1.00 67.25 248 THR A N 1
ATOM 1996 C CA . THR A 1 248 ? 3.149 -12.443 -21.993 1.00 67.25 248 THR A CA 1
ATOM 1997 C C . THR A 1 248 ? 1.639 -12.647 -21.857 1.00 67.25 248 THR A C 1
ATOM 1999 O O . THR A 1 248 ? 1.117 -12.932 -20.780 1.00 67.25 248 THR A O 1
ATOM 2002 N N . GLU A 1 249 ? 0.926 -12.516 -22.965 1.00 77.38 249 GLU A N 1
ATOM 2003 C CA . GLU A 1 249 ? -0.524 -12.538 -23.054 1.00 77.38 249 GLU A CA 1
ATOM 2004 C C . GLU A 1 249 ? -0.880 -13.073 -24.441 1.00 77.38 249 GLU A C 1
ATOM 2006 O O . GLU A 1 249 ? -0.348 -12.594 -25.443 1.00 77.38 249 GLU A O 1
ATOM 2011 N N . ILE A 1 250 ? -1.771 -14.057 -24.518 1.00 76.69 250 ILE A N 1
ATOM 2012 C CA . ILE A 1 250 ? -2.257 -14.590 -25.793 1.00 76.69 250 ILE A CA 1
ATOM 2013 C C . ILE A 1 250 ? -3.629 -13.990 -26.062 1.00 76.69 250 ILE A C 1
ATOM 2015 O O . ILE A 1 250 ? -4.544 -14.159 -25.255 1.00 76.69 250 ILE A O 1
ATOM 2019 N N . SER A 1 251 ? -3.783 -13.295 -27.189 1.00 81.62 251 SER A N 1
ATOM 2020 C CA . SER A 1 251 ? -5.099 -12.838 -27.631 1.00 81.62 251 SER A CA 1
ATOM 2021 C C . SER A 1 251 ? -5.918 -14.018 -28.140 1.00 81.62 251 SER A C 1
ATOM 2023 O O . SER A 1 251 ? -5.472 -14.762 -29.010 1.00 81.62 251 SER A O 1
ATOM 2025 N N . ILE A 1 252 ? -7.120 -14.182 -27.595 1.00 82.25 252 ILE A N 1
ATOM 2026 C CA . ILE A 1 252 ? -8.096 -15.188 -28.034 1.00 82.25 252 ILE A CA 1
ATOM 2027 C C . ILE A 1 252 ? -9.310 -14.543 -28.710 1.00 82.25 252 ILE A C 1
ATOM 2029 O O . ILE A 1 252 ? -10.268 -15.230 -29.060 1.00 82.25 252 ILE A O 1
ATOM 2033 N N . SER A 1 253 ? -9.305 -13.217 -28.871 1.00 69.00 253 SER A N 1
ATOM 2034 C CA . SER A 1 253 ? -10.399 -12.489 -29.502 1.00 69.00 253 SER A CA 1
ATOM 2035 C C . SER A 1 253 ? -9.882 -11.349 -30.373 1.00 69.00 253 SER A C 1
ATOM 2037 O O . SER A 1 253 ? -8.998 -10.604 -29.963 1.00 69.00 253 SER A O 1
ATOM 2039 N N . ASN A 1 254 ? -10.520 -11.141 -31.524 1.00 65.06 254 ASN A N 1
ATOM 2040 C CA . ASN A 1 254 ? -10.283 -9.972 -32.382 1.00 65.06 254 ASN A CA 1
ATOM 2041 C C . ASN A 1 254 ? -11.131 -8.763 -31.938 1.00 65.06 254 ASN A C 1
ATOM 2043 O O . ASN A 1 254 ? -11.478 -7.909 -32.754 1.00 65.06 254 ASN A O 1
ATOM 2047 N N . ARG A 1 255 ? -11.595 -8.719 -30.677 1.00 56.09 255 ARG A N 1
ATOM 2048 C CA . ARG A 1 255 ? -12.502 -7.659 -30.218 1.00 56.09 255 ARG A CA 1
ATOM 2049 C C . ARG A 1 255 ? -11.707 -6.378 -29.944 1.00 56.09 255 ARG A C 1
ATOM 2051 O O . ARG A 1 255 ? -10.870 -6.377 -29.044 1.00 56.09 255 ARG A O 1
ATOM 2058 N N . PRO A 1 256 ? -12.002 -5.257 -30.624 1.00 53.19 256 PRO A N 1
ATOM 2059 C CA . PRO A 1 256 ? -11.465 -3.965 -30.226 1.00 53.19 256 PRO A CA 1
ATOM 2060 C C . PRO A 1 256 ? -12.166 -3.510 -28.942 1.00 53.19 256 PRO A C 1
ATOM 2062 O O . PRO A 1 256 ? -13.378 -3.285 -28.929 1.00 53.19 256 PRO A O 1
ATOM 2065 N N . VAL A 1 257 ? -11.417 -3.360 -27.850 1.00 52.75 257 VAL A N 1
ATOM 2066 C CA . VAL A 1 257 ? -11.967 -2.949 -26.549 1.00 52.75 257 VAL A CA 1
ATOM 2067 C C . VAL A 1 257 ? -11.537 -1.521 -26.234 1.00 52.75 257 VAL A C 1
ATOM 2069 O O . VAL A 1 257 ? -10.373 -1.150 -26.379 1.00 52.75 257 VAL A O 1
ATOM 2072 N N . LYS A 1 258 ? -12.496 -0.693 -25.810 1.00 40.47 258 LYS A N 1
ATOM 2073 C CA . LYS A 1 258 ? -12.248 0.664 -25.305 1.00 40.47 258 LYS A CA 1
ATOM 2074 C C . LYS A 1 258 ? -12.206 0.642 -23.783 1.00 40.47 258 LYS A C 1
ATOM 2076 O O . LYS A 1 258 ? -13.127 0.119 -23.161 1.00 40.47 258 LYS A O 1
ATOM 2081 N N . PHE A 1 259 ? -11.206 1.289 -23.193 1.00 37.84 259 PHE A N 1
ATOM 2082 C CA . PHE A 1 259 ? -11.167 1.565 -21.757 1.00 37.84 259 PHE A CA 1
ATOM 2083 C C . PHE A 1 259 ? -11.086 3.082 -21.550 1.00 37.84 259 PHE A C 1
ATOM 2085 O O . PHE A 1 259 ? -10.104 3.718 -21.928 1.00 37.84 259 PHE A O 1
ATOM 2092 N N . GLY A 1 260 ? -12.140 3.682 -20.989 1.00 48.28 260 GLY A N 1
ATOM 2093 C CA . GLY A 1 260 ? -12.263 5.142 -20.904 1.00 48.28 260 GLY A CA 1
ATOM 2094 C C . GLY A 1 260 ? -12.379 5.808 -22.284 1.00 48.28 260 GLY A C 1
ATOM 2095 O O . GLY A 1 260 ? -13.015 5.271 -23.189 1.00 48.28 260 GLY A O 1
ATOM 2096 N N . ASN A 1 261 ? -11.758 6.979 -22.457 1.00 34.88 261 ASN A N 1
ATOM 2097 C CA . ASN A 1 261 ? -11.843 7.766 -23.698 1.00 34.88 261 ASN A CA 1
ATOM 2098 C C . ASN A 1 261 ? -10.866 7.319 -24.802 1.00 34.88 261 ASN A C 1
ATOM 2100 O O . ASN A 1 261 ? -10.845 7.921 -25.875 1.00 34.88 261 ASN A O 1
ATOM 2104 N N . THR A 1 262 ? -10.064 6.274 -24.585 1.00 34.12 262 THR A N 1
ATOM 2105 C CA . THR A 1 262 ? -9.025 5.860 -25.539 1.00 34.12 262 THR A CA 1
ATOM 2106 C C . THR A 1 262 ? -9.430 4.577 -26.269 1.00 34.12 262 THR A C 1
ATOM 2108 O O . THR A 1 262 ? -9.666 3.538 -25.650 1.00 34.12 262 THR A O 1
ATOM 2111 N N . LYS A 1 263 ? -9.501 4.636 -27.609 1.00 35.16 263 LYS A N 1
ATOM 2112 C CA . LYS A 1 263 ? -9.526 3.443 -28.474 1.00 35.16 263 LYS A CA 1
ATOM 2113 C C . LYS A 1 263 ? -8.103 2.897 -28.565 1.00 35.16 263 LYS A C 1
ATOM 2115 O O . LYS A 1 263 ? -7.259 3.548 -29.171 1.00 35.16 263 LYS A O 1
ATOM 2120 N N . TRP A 1 264 ? -7.848 1.721 -28.003 1.00 42.22 264 TRP A N 1
ATOM 2121 C CA . TRP A 1 264 ? -6.619 0.976 -28.277 1.00 42.22 264 TRP A CA 1
ATOM 2122 C C . TRP A 1 264 ? -6.870 0.064 -29.483 1.00 42.22 264 TRP A C 1
ATOM 2124 O O . TRP A 1 264 ? -7.827 -0.706 -29.486 1.00 42.22 264 TRP A O 1
ATOM 2134 N N . THR A 1 265 ? -6.074 0.221 -30.543 1.00 35.47 265 THR A N 1
ATOM 2135 C CA . THR A 1 265 ? -6.157 -0.598 -31.769 1.00 35.47 265 THR A CA 1
ATOM 2136 C C . THR A 1 265 ? -4.926 -1.500 -31.879 1.00 35.47 265 THR A C 1
ATOM 2138 O O . THR A 1 265 ? -3.885 -1.165 -31.316 1.00 35.47 265 THR A O 1
ATOM 2141 N N . GLU A 1 266 ? -5.041 -2.619 -32.606 1.00 36.44 266 GLU A N 1
ATOM 2142 C CA . GLU A 1 266 ? -4.040 -3.701 -32.781 1.00 36.44 266 GLU A CA 1
ATOM 2143 C C . GLU A 1 266 ? -2.620 -3.245 -33.185 1.00 36.44 266 GLU A C 1
ATOM 2145 O O . GLU A 1 266 ? -1.664 -4.004 -33.070 1.00 36.44 266 GLU A O 1
ATOM 2150 N N . LYS A 1 267 ? -2.422 -1.982 -33.585 1.00 31.70 267 LYS A N 1
ATOM 2151 C CA . LYS A 1 267 ? -1.094 -1.419 -33.895 1.00 31.70 267 LYS A CA 1
ATOM 2152 C C . LYS A 1 267 ? -0.129 -1.325 -32.703 1.00 31.70 267 LYS A C 1
ATOM 2154 O O . LYS A 1 267 ? 1.011 -0.912 -32.898 1.00 31.70 267 LYS A O 1
ATOM 2159 N N . HIS A 1 268 ? -0.548 -1.693 -31.496 1.00 40.44 268 HIS A N 1
ATOM 2160 C CA . HIS A 1 268 ? 0.312 -1.678 -30.310 1.00 40.44 268 HIS A CA 1
ATOM 2161 C C . HIS A 1 268 ? 0.902 -3.042 -29.932 1.00 40.44 268 HIS A C 1
ATOM 2163 O O . HIS A 1 268 ? 1.767 -3.081 -29.063 1.00 40.44 268 HIS A O 1
ATOM 2169 N N . ASP A 1 269 ? 0.501 -4.132 -30.594 1.00 31.08 269 ASP A N 1
ATOM 2170 C CA . ASP A 1 269 ? 1.031 -5.475 -30.308 1.00 31.08 269 ASP A CA 1
ATOM 2171 C C . ASP A 1 269 ? 2.402 -5.745 -30.989 1.00 31.08 269 ASP A C 1
ATOM 2173 O O . ASP A 1 269 ? 2.988 -6.804 -30.793 1.00 31.08 269 ASP A O 1
ATOM 2177 N N . ASN A 1 270 ? 2.966 -4.756 -31.704 1.00 28.92 270 ASN A N 1
ATOM 2178 C CA . ASN A 1 270 ? 4.353 -4.750 -32.208 1.00 28.92 270 ASN A CA 1
ATOM 2179 C C . ASN A 1 270 ? 5.278 -3.796 -31.421 1.00 28.92 270 ASN A C 1
ATOM 2181 O O . ASN A 1 270 ? 6.139 -3.139 -32.012 1.00 28.92 270 ASN A O 1
ATOM 2185 N N . LEU A 1 271 ? 5.096 -3.677 -30.102 1.00 29.06 271 LEU A N 1
ATOM 2186 C CA . LEU A 1 271 ? 6.033 -2.955 -29.233 1.00 29.06 271 LEU A CA 1
ATOM 2187 C C . LEU A 1 271 ? 6.401 -3.778 -28.018 1.00 29.06 271 LEU A C 1
ATOM 2189 O O . LEU A 1 271 ? 5.739 -3.678 -26.960 1.00 29.06 271 LEU A O 1
#

Sequence (271 aa):
MVESSTRISEVFGDNLTSNRFIKDIKPFKHENFIFSSADFYGSKYRKNKLLQKGIHNYVDHSGPIMLDSGGYQLITKNRPFSLEETIEIYRLAKFKKNDFGIALDYCPIPTDSPTFRMQKIKNSNENLLRMRDLAPELAPQIIHVLHGWSLKELRVSLNVVGTERLLAFGSCFSLMLKGLRDKIIMKFVNLLRLIEEYPDLKETRFHILGASGANPSHICWYAGLEQTDSASWRRIAAYGKIAFVGVTEISISNRPVKFGNTKWTEKHDNL

Organism: NCBI:txid412755

pLDDT: mean 78.95, std 20.79, range [27.52, 98.0]